Protein AF-A0A522DCA4-F1 (afdb_monomer_lite)

Sequence (215 aa):
MKRIFLLALLCLSICAAAQAAGVRYQEDPVYIKLNKDDEHPMSDLMTLAAGGDARAQFILGDLYSKGKGGLARNRVKARYWFEVSARHGYTASFIRLAALAKRSRDYIGAYQWYTLNADHGSRREAAWSKSELQRLGLSLSKGAVREAKDGAKKWLAGQTEAMRIILQSEKLARETLPPPDLGEKNKPEKKDEKTAVKDTPETPETPRKEHHYNE

Structure (mmCIF, N/CA/C/O backbone):
data_AF-A0A522DCA4-F1
#
_entry.id   AF-A0A522DCA4-F1
#
loop_
_atom_site.group_PDB
_atom_site.id
_atom_site.type_symbol
_atom_site.label_atom_id
_atom_site.label_alt_id
_atom_site.label_comp_id
_atom_site.label_asym_id
_atom_site.label_entity_id
_atom_site.label_seq_id
_atom_site.pdbx_PDB_ins_code
_atom_site.Cartn_x
_atom_site.Cartn_y
_atom_site.Cartn_z
_atom_site.occupancy
_atom_site.B_iso_or_equiv
_atom_site.auth_seq_id
_atom_site.auth_comp_id
_atom_site.auth_asym_id
_atom_site.auth_atom_id
_atom_site.pdbx_PDB_model_num
ATOM 1 N N . MET A 1 1 ? -35.881 43.636 27.960 1.00 57.44 1 MET A N 1
ATOM 2 C CA . MET A 1 1 ? -36.208 42.847 26.746 1.00 57.44 1 MET A CA 1
ATOM 3 C C . MET A 1 1 ? -35.570 43.361 25.436 1.00 57.44 1 MET A C 1
ATOM 5 O O . MET A 1 1 ? -36.086 43.059 24.375 1.00 57.44 1 MET A O 1
ATOM 9 N N . LYS A 1 2 ? -34.418 44.062 25.442 1.00 52.47 2 LYS A N 1
ATOM 10 C CA . LYS A 1 2 ? -33.726 44.472 24.188 1.00 52.47 2 LYS A CA 1
ATOM 11 C C . LYS A 1 2 ? -32.237 44.094 24.099 1.00 52.47 2 LYS A C 1
ATOM 13 O O . LYS A 1 2 ? -31.588 44.423 23.120 1.00 52.47 2 LYS A O 1
ATOM 18 N N . ARG A 1 3 ? -31.690 43.371 25.086 1.00 50.66 3 ARG A N 1
ATOM 19 C CA . ARG A 1 3 ? -30.283 42.906 25.073 1.00 50.66 3 ARG A CA 1
ATOM 20 C C . ARG A 1 3 ? -30.110 41.414 24.763 1.00 50.66 3 ARG A C 1
ATOM 22 O O . ARG A 1 3 ? -28.996 40.974 24.542 1.00 50.66 3 ARG A O 1
ATOM 29 N N . ILE A 1 4 ? -31.210 40.662 24.677 1.00 52.94 4 ILE A N 1
ATOM 30 C CA . ILE A 1 4 ? -31.210 39.234 24.305 1.00 52.94 4 ILE A CA 1
ATOM 31 C C . ILE A 1 4 ? -31.320 39.055 22.772 1.00 52.94 4 ILE A C 1
ATOM 33 O O . ILE A 1 4 ? -31.000 38.000 22.245 1.00 52.94 4 ILE A O 1
ATOM 37 N N . PHE A 1 5 ? -31.662 40.114 22.026 1.00 49.12 5 PHE A N 1
ATOM 38 C CA . PHE A 1 5 ? -31.796 40.083 20.561 1.00 49.12 5 PHE A CA 1
ATOM 39 C C . PHE A 1 5 ? -30.532 40.489 19.775 1.00 49.12 5 PHE A C 1
ATOM 41 O O . PHE A 1 5 ? -30.553 40.478 18.551 1.00 49.12 5 PHE A O 1
ATOM 48 N N . LEU A 1 6 ? -29.416 40.798 20.448 1.00 47.12 6 LEU A N 1
ATOM 49 C CA . LEU A 1 6 ? -28.131 41.137 19.804 1.00 47.12 6 LEU A CA 1
ATOM 50 C C . LEU A 1 6 ? -27.115 39.977 19.794 1.00 47.12 6 LEU A C 1
ATOM 52 O O . LEU A 1 6 ? -25.962 40.174 19.431 1.00 47.12 6 LEU A O 1
ATOM 56 N N . LEU A 1 7 ? -27.546 38.762 20.149 1.00 46.41 7 LEU A N 1
ATOM 57 C CA . LEU A 1 7 ? -26.735 37.533 20.112 1.00 46.41 7 LEU A CA 1
ATOM 58 C C . LEU A 1 7 ? -27.151 36.553 18.997 1.00 46.41 7 LEU A C 1
ATOM 60 O O . LEU A 1 7 ? -26.631 35.445 18.932 1.00 46.41 7 LEU A O 1
ATOM 64 N N . ALA A 1 8 ? -28.061 36.949 18.101 1.00 52.06 8 ALA A N 1
ATOM 65 C CA . ALA A 1 8 ? -28.672 36.037 17.126 1.00 52.06 8 ALA A CA 1
ATOM 66 C C . ALA A 1 8 ? -28.338 36.315 15.645 1.00 52.06 8 ALA A C 1
ATOM 68 O O . ALA A 1 8 ? -28.844 35.604 14.785 1.00 52.06 8 ALA A O 1
ATOM 69 N N . LEU A 1 9 ? -27.500 37.306 15.306 1.00 55.53 9 LEU A N 1
ATOM 70 C CA . LEU A 1 9 ? -27.304 37.711 13.899 1.00 55.53 9 LEU A CA 1
ATOM 71 C C . LEU A 1 9 ? -25.856 38.029 13.491 1.00 55.53 9 LEU A C 1
ATOM 73 O O . LEU A 1 9 ? -25.623 38.897 12.656 1.00 55.53 9 LEU A O 1
ATOM 77 N N . LEU A 1 10 ? -24.866 37.301 14.020 1.00 49.16 10 LEU A N 1
ATOM 78 C CA . LEU A 1 10 ? -23.509 37.342 13.443 1.00 49.16 10 LEU A CA 1
ATOM 79 C C . LEU A 1 10 ? -22.666 36.078 13.690 1.00 49.16 10 LEU A C 1
ATOM 81 O O . LEU A 1 10 ? -21.449 36.153 13.807 1.00 49.16 10 LEU A O 1
ATOM 85 N N . CYS A 1 11 ? -23.303 34.902 13.773 1.00 47.31 11 CYS A N 1
ATOM 86 C CA . CYS A 1 11 ? -22.601 33.633 14.034 1.00 47.31 11 CYS A CA 1
ATOM 87 C C . CYS A 1 11 ? -22.787 32.518 12.996 1.00 47.31 11 CYS A C 1
ATOM 89 O O . CYS A 1 11 ? -22.251 31.440 13.210 1.00 47.31 11 CYS A O 1
ATOM 91 N N . LEU A 1 12 ? -23.462 32.724 11.859 1.00 47.91 12 LEU A N 1
ATOM 92 C CA . LEU A 1 12 ? -23.668 31.629 10.889 1.00 47.91 12 LEU A CA 1
ATOM 93 C C . LEU A 1 12 ? -23.496 32.031 9.412 1.00 47.91 12 LEU A C 1
ATOM 95 O O . LEU A 1 12 ? -24.113 31.440 8.535 1.00 47.91 12 LEU A O 1
ATOM 99 N N . SER A 1 13 ? -22.613 32.991 9.107 1.00 48.25 13 SER A N 1
ATOM 100 C CA . SER A 1 13 ? -22.091 33.179 7.736 1.00 48.25 13 SER A CA 1
ATOM 101 C C . SER A 1 13 ? -20.723 32.523 7.508 1.00 48.25 13 SER A C 1
ATOM 103 O O . SER A 1 13 ? -20.141 32.653 6.431 1.00 48.25 13 SER A O 1
ATOM 105 N N . ILE A 1 14 ? -20.223 31.739 8.469 1.00 50.06 14 ILE A N 1
ATOM 106 C CA . ILE A 1 14 ? -19.069 30.863 8.244 1.00 50.06 14 ILE A CA 1
ATOM 107 C C . ILE A 1 14 ? -19.572 29.560 7.615 1.00 50.06 14 ILE A C 1
ATOM 109 O O . ILE A 1 14 ? -19.663 28.516 8.251 1.00 50.06 14 ILE A O 1
ATOM 113 N N . CYS A 1 15 ? -19.911 29.629 6.334 1.00 37.78 15 CYS A N 1
ATOM 114 C CA . CYS A 1 15 ? -19.798 28.473 5.451 1.00 37.78 15 CYS A CA 1
ATOM 115 C C . CYS A 1 15 ? -19.095 28.908 4.163 1.00 37.78 15 CYS A C 1
ATOM 117 O O . CYS A 1 15 ? -19.546 28.677 3.046 1.00 37.78 15 CYS A O 1
ATOM 119 N N . ALA A 1 16 ? -17.960 29.588 4.338 1.00 40.81 16 ALA A N 1
ATOM 120 C CA . ALA A 1 16 ? -16.907 29.514 3.347 1.00 40.81 16 ALA A CA 1
ATOM 121 C C . ALA A 1 16 ? -16.305 28.101 3.397 1.00 40.81 16 ALA A C 1
ATOM 123 O O . ALA A 1 16 ? -16.065 27.554 4.472 1.00 40.81 16 ALA A O 1
ATOM 124 N N . ALA A 1 17 ? -16.033 27.568 2.208 1.00 39.59 17 ALA A N 1
ATOM 125 C CA . ALA A 1 17 ? -15.310 26.331 1.929 1.00 39.59 17 ALA A CA 1
ATOM 126 C C . ALA A 1 17 ? -16.092 25.012 2.067 1.00 39.59 17 ALA A C 1
ATOM 128 O O . ALA A 1 17 ? -15.680 24.091 2.765 1.00 39.59 17 ALA A O 1
ATOM 129 N N . ALA A 1 18 ? -17.091 24.820 1.204 1.00 41.12 18 ALA A N 1
ATOM 130 C CA . ALA A 1 18 ? -17.264 23.513 0.566 1.00 41.12 18 ALA A CA 1
ATOM 131 C C . ALA A 1 18 ? -16.298 23.383 -0.631 1.00 41.12 18 ALA A C 1
ATOM 133 O O . ALA A 1 18 ? -16.703 23.166 -1.770 1.00 41.12 18 ALA A O 1
ATOM 134 N N . GLN A 1 19 ? -14.991 23.519 -0.383 1.00 40.75 19 GLN A N 1
ATOM 135 C CA . GLN A 1 19 ? -14.024 22.816 -1.217 1.00 40.75 19 GLN A CA 1
ATOM 136 C C . GLN A 1 19 ? -14.101 21.373 -0.756 1.00 40.75 19 GLN A C 1
ATOM 138 O O . GLN A 1 19 ? -13.661 21.038 0.342 1.00 40.75 19 GLN A O 1
ATOM 143 N N . ALA A 1 20 ? -14.722 20.528 -1.576 1.00 39.34 20 ALA A N 1
ATOM 144 C CA . ALA A 1 20 ? -14.576 19.095 -1.447 1.00 39.34 20 ALA A CA 1
ATOM 145 C C . ALA A 1 20 ? -13.073 18.807 -1.360 1.00 39.34 20 ALA A C 1
ATOM 147 O O . ALA A 1 20 ? -12.350 18.915 -2.351 1.00 39.34 20 ALA A O 1
ATOM 148 N N . ALA A 1 21 ? -12.604 18.506 -0.150 1.00 39.31 21 ALA A N 1
ATOM 149 C CA . ALA A 1 21 ? -11.242 18.108 0.136 1.00 39.31 21 ALA A CA 1
ATOM 150 C C . ALA A 1 21 ? -11.005 16.721 -0.476 1.00 39.31 21 ALA A C 1
ATOM 152 O O . ALA A 1 21 ? -10.916 15.702 0.207 1.00 39.31 21 ALA A O 1
ATOM 153 N N . GLY A 1 22 ? -10.924 16.666 -1.805 1.00 41.78 22 GLY A N 1
ATOM 154 C CA . GLY A 1 22 ? -10.202 15.622 -2.500 1.00 41.78 22 GLY A CA 1
ATOM 155 C C . GLY A 1 22 ? -8.741 15.823 -2.146 1.00 41.78 22 GLY A C 1
ATOM 156 O O . GLY A 1 22 ? -8.067 16.628 -2.780 1.00 41.78 22 GLY A O 1
ATOM 157 N N . VAL A 1 23 ? -8.277 15.163 -1.083 1.00 38.72 23 VAL A N 1
ATOM 158 C CA . VAL A 1 23 ? -6.894 15.277 -0.614 1.00 38.72 23 VAL A CA 1
ATOM 159 C C . VAL A 1 23 ? -5.955 14.983 -1.783 1.00 38.72 23 VAL A C 1
ATOM 161 O O . VAL A 1 23 ? -5.831 13.848 -2.253 1.00 38.72 23 VAL A O 1
ATOM 164 N N . ARG A 1 24 ? -5.322 16.045 -2.279 1.00 37.38 24 ARG A N 1
ATOM 165 C CA . ARG A 1 24 ? -4.336 16.025 -3.348 1.00 37.38 24 ARG A CA 1
ATOM 166 C C . ARG A 1 24 ? -2.995 15.676 -2.711 1.00 37.38 24 ARG A C 1
ATOM 168 O O . ARG A 1 24 ? -2.325 16.541 -2.167 1.00 37.38 24 ARG A O 1
ATOM 175 N N . TYR A 1 25 ? -2.618 14.401 -2.750 1.00 36.41 25 TYR A N 1
ATOM 176 C CA . TYR A 1 25 ? -1.248 13.991 -2.437 1.00 36.41 25 TYR A CA 1
ATOM 177 C C . TYR A 1 25 ? -0.378 14.132 -3.700 1.00 36.41 25 TYR A C 1
ATOM 179 O O . TYR A 1 25 ? -0.416 13.272 -4.584 1.00 36.41 25 TYR A O 1
ATOM 187 N N . GLN A 1 26 ? 0.376 15.227 -3.788 1.00 40.78 26 GLN A N 1
ATOM 188 C CA . GLN A 1 26 ? 1.594 15.405 -4.598 1.00 40.78 26 GLN A CA 1
ATOM 189 C C . GLN A 1 26 ? 2.633 15.960 -3.607 1.00 40.78 26 GLN A C 1
ATOM 191 O O . GLN A 1 26 ? 2.295 16.884 -2.880 1.00 40.78 26 GLN A O 1
ATOM 196 N N . GLU A 1 27 ? 3.838 15.430 -3.418 1.00 37.78 27 GLU A N 1
ATOM 197 C CA . GLU A 1 27 ? 4.734 14.615 -4.254 1.00 37.78 27 GLU A CA 1
ATOM 198 C C . GLU A 1 27 ? 5.149 13.345 -3.472 1.00 37.78 27 GLU A C 1
ATOM 200 O O . GLU A 1 27 ? 5.108 13.333 -2.243 1.00 37.78 27 GLU A O 1
ATOM 205 N N . ASP A 1 28 ? 5.396 12.180 -4.074 1.00 42.03 28 ASP A N 1
ATOM 206 C CA . ASP A 1 28 ? 6.320 11.910 -5.185 1.00 42.03 28 ASP A CA 1
ATOM 207 C C . ASP A 1 28 ? 5.803 10.761 -6.107 1.00 42.03 28 ASP A C 1
ATOM 209 O O . ASP A 1 28 ? 4.965 9.941 -5.703 1.00 42.03 28 ASP A O 1
ATOM 213 N N . PRO A 1 29 ? 6.218 10.714 -7.387 1.00 39.75 29 PRO A N 1
ATOM 214 C CA . PRO A 1 29 ? 7.423 9.974 -7.708 1.00 39.75 29 PRO A CA 1
ATO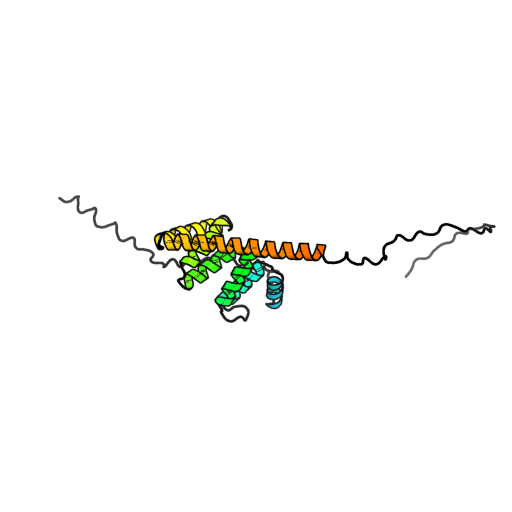M 215 C C . PRO A 1 29 ? 8.588 10.942 -7.702 1.00 39.75 29 PRO A C 1
ATOM 217 O O . PRO A 1 29 ? 8.648 11.835 -8.544 1.00 39.75 29 PRO A O 1
ATOM 220 N N . VAL A 1 30 ? 9.568 10.659 -6.845 1.00 43.75 30 VAL A N 1
ATOM 221 C CA . VAL A 1 30 ? 10.942 10.944 -7.183 1.00 43.75 30 VAL A CA 1
ATOM 222 C C . VAL A 1 30 ? 11.150 9.992 -8.356 1.00 43.75 30 VAL A C 1
ATOM 224 O O . VAL A 1 30 ? 11.580 8.852 -8.199 1.00 43.75 30 VAL A O 1
ATOM 227 N N . TYR A 1 31 ? 10.787 10.450 -9.558 1.00 47.28 31 TYR A N 1
ATOM 228 C CA . TYR A 1 31 ? 11.741 10.351 -10.636 1.00 47.28 31 TYR A CA 1
ATOM 229 C C . TYR A 1 31 ? 12.986 10.951 -10.003 1.00 47.28 31 TYR A C 1
ATOM 231 O O . TYR A 1 31 ? 13.163 12.169 -9.988 1.00 47.28 31 TYR A O 1
ATOM 239 N N . ILE A 1 32 ? 13.830 10.104 -9.401 1.00 45.19 32 ILE A N 1
ATOM 240 C CA . ILE A 1 32 ? 15.238 10.416 -9.492 1.00 45.19 32 ILE A CA 1
ATOM 241 C C . ILE A 1 32 ? 15.367 10.401 -10.994 1.00 45.19 32 ILE A C 1
ATOM 243 O O . ILE A 1 32 ? 15.302 9.345 -11.612 1.00 45.19 32 ILE A O 1
ATOM 247 N N . LYS A 1 33 ? 15.337 11.598 -11.569 1.00 44.28 33 LYS A N 1
ATOM 248 C CA . LYS A 1 33 ? 15.937 11.854 -12.844 1.00 44.28 33 LYS A CA 1
ATOM 249 C C . LYS A 1 33 ? 17.300 11.183 -12.707 1.00 44.28 33 LYS A C 1
ATOM 251 O O . LYS A 1 33 ? 18.180 11.733 -12.046 1.00 44.28 33 LYS A O 1
ATOM 256 N N . LEU A 1 34 ? 17.450 9.963 -13.237 1.00 48.56 34 LEU A N 1
ATOM 257 C CA . LEU A 1 34 ? 18.677 9.671 -13.962 1.00 48.56 34 LEU A CA 1
ATOM 258 C C . LEU A 1 34 ? 18.715 10.855 -14.935 1.00 48.56 34 LEU A C 1
ATOM 260 O O . LEU A 1 34 ? 17.812 11.014 -15.728 1.00 48.56 34 LEU A O 1
ATOM 264 N N . ASN A 1 35 ? 19.484 11.878 -14.592 1.00 42.12 35 ASN A N 1
ATOM 265 C CA . ASN A 1 35 ? 19.600 13.161 -15.276 1.00 42.12 35 ASN A CA 1
ATOM 266 C C . ASN A 1 35 ? 18.356 14.010 -15.670 1.00 42.12 35 ASN A C 1
ATOM 268 O O . ASN A 1 35 ? 17.234 13.565 -15.901 1.00 42.12 35 ASN A 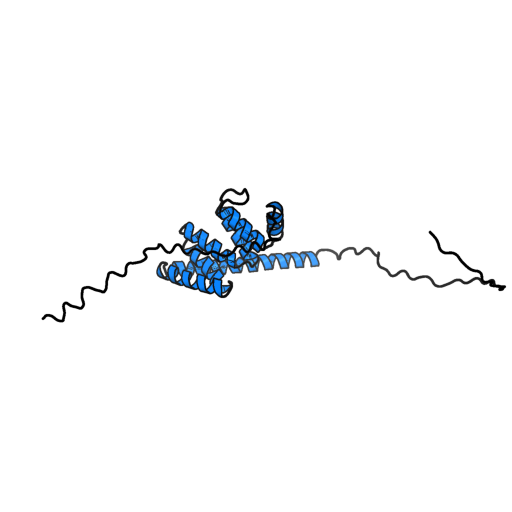O 1
ATOM 272 N N . LYS A 1 36 ? 18.548 15.333 -15.782 1.00 39.78 36 LYS A N 1
ATOM 273 C CA . LYS A 1 36 ? 17.474 16.258 -16.204 1.00 39.78 36 LYS A CA 1
ATOM 274 C C . LYS A 1 36 ? 16.958 16.017 -17.624 1.00 39.78 36 LYS A C 1
ATOM 276 O O . LYS A 1 36 ? 15.864 16.514 -17.912 1.00 39.78 36 LYS A O 1
ATOM 281 N N . ASP A 1 37 ? 17.670 15.204 -18.388 1.00 50.25 37 ASP A N 1
ATOM 282 C CA . ASP A 1 37 ? 17.468 14.969 -19.808 1.00 50.25 37 ASP A CA 1
ATOM 283 C C . ASP A 1 37 ? 17.046 13.524 -20.124 1.00 50.25 37 ASP A C 1
ATOM 285 O O . ASP A 1 37 ? 16.689 13.250 -21.268 1.00 50.25 37 ASP A O 1
ATOM 289 N N . ASP A 1 38 ? 17.011 12.606 -19.143 1.00 47.91 38 ASP A N 1
ATOM 290 C CA . ASP A 1 38 ? 16.651 11.219 -19.443 1.00 47.91 38 ASP A CA 1
ATOM 291 C C . ASP A 1 38 ? 15.126 11.059 -19.417 1.00 47.91 38 ASP A C 1
ATOM 293 O O . ASP A 1 38 ? 14.482 10.882 -18.375 1.00 47.91 38 ASP A O 1
ATOM 297 N N . GLU A 1 39 ? 14.530 11.042 -20.604 1.00 49.75 39 GLU A N 1
ATOM 298 C CA . GLU A 1 39 ? 13.377 10.184 -20.830 1.00 49.75 39 GLU A CA 1
ATOM 299 C C . GLU A 1 39 ? 13.831 8.746 -20.550 1.00 49.75 39 GLU A C 1
ATOM 301 O O . GLU A 1 39 ? 14.524 8.146 -21.365 1.00 49.75 39 GLU A O 1
ATOM 306 N N . HIS A 1 40 ? 13.519 8.186 -19.376 1.00 58.12 40 HIS A N 1
ATOM 307 C CA . HIS A 1 40 ? 13.865 6.786 -19.117 1.00 58.12 40 HIS A CA 1
ATOM 308 C C . HIS A 1 40 ? 13.081 5.936 -20.114 1.00 58.12 40 HIS A C 1
ATOM 310 O O . HIS A 1 40 ? 11.841 5.953 -20.067 1.00 58.12 40 HIS A O 1
ATOM 316 N N . PRO A 1 41 ? 13.748 5.201 -21.018 1.00 68.25 41 PRO A N 1
ATOM 317 C CA . PRO A 1 41 ? 13.029 4.343 -21.931 1.00 68.25 41 PRO A CA 1
ATOM 318 C C . PRO A 1 41 ? 12.254 3.342 -21.076 1.00 68.25 41 PRO A C 1
ATOM 320 O O . PRO A 1 41 ? 12.783 2.769 -20.123 1.00 68.25 41 PRO A O 1
ATOM 323 N N . MET A 1 42 ? 10.978 3.124 -21.397 1.00 78.12 42 MET A N 1
ATOM 324 C CA . MET A 1 42 ? 10.125 2.160 -20.685 1.00 78.12 42 MET A CA 1
ATOM 325 C C . MET A 1 42 ? 10.804 0.788 -20.503 1.00 78.12 42 MET A C 1
ATOM 327 O O . MET A 1 42 ? 10.514 0.094 -19.532 1.00 78.12 42 MET A O 1
ATOM 331 N N . SER A 1 43 ? 11.732 0.436 -21.400 1.00 76.38 43 SER A N 1
ATOM 332 C CA . SER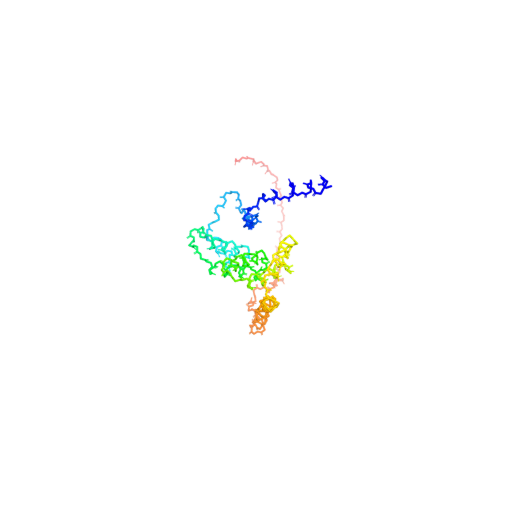 A 1 43 ? 12.626 -0.723 -21.315 1.00 76.38 43 SER A CA 1
ATOM 333 C C . SER A 1 43 ? 13.454 -0.783 -20.021 1.00 76.38 43 SER A C 1
ATOM 335 O O . SER A 1 43 ? 13.441 -1.807 -19.337 1.00 76.38 43 SER A O 1
ATOM 337 N N . ASP A 1 44 ? 14.131 0.299 -19.634 1.00 79.19 44 ASP A N 1
ATOM 338 C CA . ASP A 1 44 ? 14.993 0.314 -18.441 1.00 79.19 44 ASP A CA 1
ATOM 339 C C . ASP A 1 44 ? 14.159 0.215 -17.167 1.00 79.19 44 ASP A C 1
ATOM 341 O O . ASP A 1 44 ? 14.480 -0.545 -16.252 1.00 79.19 44 ASP A O 1
ATOM 345 N N . LEU A 1 45 ? 13.017 0.912 -17.138 1.00 81.12 45 LEU A N 1
ATOM 346 C CA . LEU A 1 45 ? 12.062 0.813 -16.040 1.00 81.12 45 LEU A CA 1
ATOM 347 C C . LEU A 1 45 ? 11.535 -0.621 -15.879 1.00 81.12 45 LEU A C 1
ATOM 349 O O . LEU A 1 45 ? 11.426 -1.112 -14.755 1.00 81.12 45 LEU A O 1
ATOM 353 N N . MET A 1 46 ? 11.199 -1.294 -16.985 1.00 83.69 46 MET A N 1
ATOM 354 C CA . MET A 1 46 ? 10.755 -2.690 -16.959 1.00 83.69 46 MET A CA 1
ATOM 355 C C . MET A 1 46 ? 11.866 -3.623 -16.473 1.00 83.69 46 MET A C 1
ATOM 357 O O . MET A 1 46 ? 11.591 -4.489 -15.645 1.00 83.69 46 MET A O 1
ATOM 361 N N . THR A 1 47 ? 13.104 -3.413 -16.924 1.00 83.19 47 THR A N 1
ATOM 362 C CA . THR A 1 47 ? 14.277 -4.184 -16.487 1.00 83.19 47 THR A CA 1
ATOM 363 C C . THR A 1 47 ? 14.513 -4.035 -14.984 1.00 83.19 47 THR A C 1
ATOM 365 O O . THR A 1 47 ? 14.615 -5.036 -14.278 1.00 83.19 47 THR A O 1
ATOM 368 N N . LEU A 1 48 ? 14.508 -2.806 -14.459 1.00 83.56 48 LEU A N 1
ATOM 369 C CA . LEU A 1 48 ? 14.661 -2.542 -13.025 1.00 83.56 48 LEU A CA 1
ATOM 370 C C . LEU A 1 48 ? 13.511 -3.137 -12.203 1.00 83.56 48 LEU A C 1
ATOM 372 O O . LEU A 1 48 ? 13.741 -3.761 -11.167 1.00 83.56 48 LEU A O 1
ATOM 376 N N . ALA A 1 49 ? 12.268 -2.988 -12.672 1.00 86.06 49 ALA A N 1
ATOM 377 C CA . ALA A 1 49 ? 11.104 -3.542 -11.986 1.00 86.06 49 ALA A CA 1
ATOM 378 C C . ALA A 1 49 ? 11.134 -5.080 -11.947 1.00 86.06 49 ALA A C 1
ATOM 380 O O . ALA A 1 49 ? 10.776 -5.672 -10.923 1.00 86.06 49 ALA A O 1
ATOM 381 N N . ALA A 1 50 ? 11.583 -5.715 -13.036 1.00 86.12 50 ALA A N 1
ATOM 382 C CA . ALA A 1 50 ? 11.804 -7.158 -13.122 1.00 86.12 50 ALA A CA 1
ATOM 383 C C . ALA A 1 50 ? 12.965 -7.618 -12.227 1.00 86.12 50 ALA A C 1
ATOM 385 O O . ALA A 1 50 ? 12.854 -8.653 -11.578 1.00 86.12 50 ALA A O 1
ATOM 386 N N . GLY A 1 51 ? 14.026 -6.813 -12.122 1.00 80.44 51 GLY A N 1
ATOM 387 C CA . GLY A 1 51 ? 15.159 -7.027 -11.217 1.00 80.44 51 GLY A CA 1
ATOM 388 C C . GLY A 1 51 ? 14.850 -6.793 -9.735 1.00 80.44 51 GLY A C 1
ATOM 389 O O . GLY A 1 51 ? 15.728 -6.947 -8.894 1.00 80.44 51 GLY A O 1
ATOM 390 N N . GLY A 1 52 ? 13.611 -6.431 -9.394 1.00 83.56 52 GLY A N 1
ATOM 391 C CA . GLY A 1 52 ? 13.179 -6.291 -8.009 1.00 83.56 52 GLY A CA 1
ATOM 392 C C . GLY A 1 52 ? 13.316 -4.887 -7.423 1.00 83.56 52 GLY A C 1
ATOM 393 O O . GLY A 1 52 ? 13.018 -4.725 -6.241 1.00 83.56 52 GLY A O 1
ATOM 394 N N . ASP A 1 53 ? 13.695 -3.867 -8.201 1.00 85.88 53 ASP A N 1
ATOM 395 C CA . ASP A 1 53 ? 13.761 -2.499 -7.682 1.00 85.88 53 ASP A CA 1
ATOM 396 C C . ASP A 1 53 ? 12.358 -2.025 -7.265 1.00 85.88 53 ASP A C 1
ATOM 398 O O . ASP A 1 53 ? 11.448 -1.829 -8.079 1.00 85.88 53 ASP A O 1
ATOM 402 N N . ALA A 1 54 ? 12.184 -1.839 -5.957 1.00 87.12 54 ALA A N 1
ATOM 403 C CA . ALA A 1 54 ? 10.896 -1.524 -5.360 1.00 87.12 54 ALA A CA 1
ATOM 404 C C . ALA A 1 54 ? 10.338 -0.173 -5.841 1.00 87.12 54 ALA A C 1
ATOM 406 O O . ALA A 1 54 ? 9.119 -0.008 -5.950 1.00 87.12 54 ALA A O 1
ATOM 407 N N . ARG A 1 55 ? 11.204 0.795 -6.171 1.00 87.75 55 ARG A N 1
ATOM 408 C CA . ARG A 1 55 ? 10.798 2.104 -6.707 1.00 87.75 55 ARG A CA 1
ATOM 409 C C . ARG A 1 55 ? 10.370 1.986 -8.164 1.00 87.75 55 ARG A C 1
ATOM 411 O O . ARG A 1 55 ? 9.336 2.541 -8.524 1.00 87.75 55 ARG A O 1
ATOM 418 N N . ALA A 1 56 ? 11.094 1.230 -8.986 1.00 85.62 56 ALA A N 1
ATOM 419 C CA . ALA A 1 56 ? 10.714 0.965 -10.373 1.00 85.62 56 ALA A CA 1
ATOM 420 C C . ALA A 1 56 ? 9.351 0.260 -10.452 1.00 85.62 56 ALA A C 1
ATOM 422 O O . ALA A 1 56 ? 8.480 0.659 -11.227 1.00 85.62 56 ALA A O 1
ATOM 423 N N . GLN A 1 57 ? 9.110 -0.718 -9.577 1.00 92.50 57 GLN A N 1
ATOM 424 C CA . GLN A 1 57 ? 7.808 -1.378 -9.445 1.00 92.50 57 GLN A CA 1
ATOM 425 C C . GLN A 1 57 ? 6.701 -0.392 -9.049 1.00 92.50 57 GLN A C 1
ATOM 427 O O . GLN A 1 57 ? 5.617 -0.408 -9.633 1.00 92.50 57 GLN A O 1
ATOM 432 N N . PHE A 1 58 ? 6.966 0.519 -8.107 1.00 92.75 58 PHE A N 1
ATOM 433 C CA . PHE A 1 58 ? 6.019 1.580 -7.752 1.00 92.75 58 PHE A CA 1
ATOM 434 C C . PHE A 1 58 ? 5.698 2.485 -8.946 1.00 92.75 58 PHE A C 1
ATOM 436 O O . PHE A 1 58 ? 4.526 2.746 -9.225 1.00 92.75 58 PHE A O 1
ATOM 443 N N . ILE A 1 59 ? 6.724 2.949 -9.665 1.00 90.12 59 ILE A N 1
ATOM 444 C CA . ILE A 1 59 ? 6.566 3.821 -10.834 1.00 90.12 59 ILE A CA 1
ATOM 445 C C . ILE A 1 59 ? 5.731 3.109 -11.900 1.00 90.12 59 ILE A C 1
ATOM 447 O O . ILE A 1 59 ? 4.774 3.688 -12.413 1.00 90.12 59 ILE A O 1
ATOM 451 N N . LEU A 1 60 ? 6.008 1.833 -12.177 1.00 89.88 60 LEU A N 1
ATOM 452 C CA . LEU A 1 60 ? 5.235 1.043 -13.131 1.00 89.88 60 LEU A CA 1
ATOM 453 C C . LEU A 1 60 ? 3.759 0.923 -12.710 1.00 89.88 60 LEU A C 1
ATOM 455 O O . LEU A 1 60 ? 2.857 1.087 -13.538 1.00 89.88 60 LEU A O 1
ATOM 459 N N . GLY A 1 61 ? 3.489 0.731 -11.416 1.00 93.88 61 GLY A N 1
ATOM 460 C CA . GLY A 1 61 ? 2.133 0.771 -10.867 1.00 93.88 61 GLY A CA 1
ATOM 461 C C . GLY A 1 61 ? 1.432 2.118 -11.084 1.00 93.88 61 GLY A C 1
ATOM 462 O O . GLY A 1 61 ? 0.254 2.163 -11.456 1.00 93.88 61 GLY A O 1
ATOM 463 N N . ASP A 1 62 ? 2.150 3.229 -10.918 1.00 91.06 62 ASP A N 1
ATOM 464 C CA . ASP A 1 62 ? 1.631 4.579 -11.150 1.00 91.06 62 ASP A CA 1
ATOM 465 C C . ASP A 1 62 ? 1.328 4.843 -12.633 1.00 91.06 62 ASP A C 1
ATOM 467 O O . ASP A 1 62 ? 0.250 5.359 -12.958 1.00 91.06 62 ASP A O 1
ATOM 471 N N . LEU A 1 63 ? 2.211 4.403 -13.536 1.00 86.50 63 LEU A N 1
ATOM 472 C CA . LEU A 1 63 ? 2.003 4.487 -14.982 1.00 86.50 63 LEU A CA 1
ATOM 473 C C . LEU A 1 63 ? 0.755 3.711 -15.413 1.00 86.50 63 LEU A C 1
ATOM 475 O O . LEU A 1 63 ? -0.097 4.276 -16.102 1.00 86.50 63 LEU A O 1
ATOM 479 N N . TYR A 1 64 ? 0.563 2.478 -14.933 1.00 91.44 64 TYR A N 1
ATOM 480 C CA . TYR A 1 64 ? -0.671 1.723 -15.177 1.00 91.44 64 TYR A CA 1
ATOM 481 C C . TYR A 1 64 ? -1.907 2.401 -14.565 1.00 91.44 64 TYR A C 1
ATOM 483 O O . TYR A 1 64 ? -2.970 2.435 -15.184 1.00 91.44 64 TYR A O 1
ATOM 491 N N . SER A 1 65 ? -1.805 2.990 -13.370 1.00 90.19 65 SER A N 1
ATOM 492 C CA . SER A 1 65 ? -2.933 3.672 -12.708 1.00 90.19 65 SER A CA 1
ATOM 493 C C . SER A 1 65 ? -3.432 4.894 -13.491 1.00 90.19 65 SER A C 1
ATOM 495 O O . SER A 1 65 ? -4.637 5.205 -13.475 1.00 90.19 65 SER A O 1
ATOM 497 N N . LYS A 1 66 ? -2.503 5.579 -14.171 1.00 85.44 66 LYS A N 1
ATOM 498 C CA . LYS A 1 66 ? -2.729 6.819 -14.925 1.00 85.44 66 LYS A CA 1
ATOM 499 C C . LYS A 1 66 ? -2.906 6.603 -16.431 1.00 85.44 66 LYS A C 1
ATOM 501 O O . LYS A 1 66 ? -3.514 7.458 -17.059 1.00 85.44 66 LYS A O 1
ATOM 506 N N . GLY A 1 67 ? -2.438 5.484 -16.980 1.00 83.12 67 GLY A N 1
ATOM 507 C CA . GLY A 1 67 ? -2.374 5.255 -18.424 1.00 83.12 67 GLY A CA 1
ATOM 508 C C . GLY A 1 67 ? -1.322 6.140 -19.100 1.00 83.12 67 GLY A C 1
ATOM 509 O O . GLY A 1 67 ? -1.656 6.926 -19.980 1.00 83.12 67 GLY A O 1
ATOM 510 N N . LYS A 1 68 ? -0.077 6.098 -18.610 1.00 81.94 68 LYS A N 1
ATOM 511 C CA . LYS A 1 68 ? 1.056 6.904 -19.103 1.00 81.94 68 LYS A CA 1
ATOM 512 C C . LYS A 1 68 ? 2.200 6.013 -19.596 1.00 81.94 68 LYS A C 1
ATOM 514 O O . LYS A 1 68 ? 2.208 4.820 -19.311 1.00 81.94 68 LYS A O 1
ATOM 519 N N . GLY A 1 69 ? 3.165 6.597 -20.315 1.00 76.44 69 GLY A N 1
ATOM 520 C CA . GLY A 1 69 ? 4.337 5.869 -20.822 1.00 76.44 69 GLY A CA 1
ATOM 521 C C . GLY A 1 69 ? 3.976 4.822 -21.881 1.00 76.44 69 GLY A C 1
ATOM 522 O O . GLY A 1 69 ? 4.514 3.723 -21.869 1.00 76.44 69 GLY A O 1
ATOM 523 N N . GLY A 1 70 ? 2.979 5.112 -22.726 1.00 78.62 70 GLY A N 1
ATOM 524 C CA . GLY A 1 70 ? 2.459 4.166 -23.724 1.00 78.62 70 GLY A CA 1
ATOM 525 C C . GLY A 1 70 ? 1.567 3.051 -23.160 1.00 78.62 70 GLY A C 1
ATOM 526 O O . GLY A 1 70 ? 1.073 2.220 -23.916 1.00 78.62 70 GLY A O 1
ATOM 527 N N . LEU A 1 71 ? 1.317 3.020 -21.846 1.00 83.56 71 LEU A N 1
ATOM 528 C CA . LEU A 1 71 ? 0.466 2.012 -21.217 1.00 83.56 71 LEU A CA 1
ATOM 529 C C . LEU A 1 71 ? -0.994 2.462 -21.165 1.00 83.56 71 LEU A C 1
ATOM 531 O O . LEU A 1 71 ? -1.305 3.582 -20.761 1.00 83.56 71 LEU A O 1
ATOM 535 N N . ALA A 1 72 ? -1.913 1.547 -21.468 1.00 87.31 72 ALA A N 1
ATOM 536 C CA . ALA A 1 72 ? -3.327 1.758 -21.195 1.00 87.31 72 ALA A CA 1
ATOM 537 C C . ALA A 1 72 ? -3.588 1.790 -19.682 1.00 87.31 72 ALA A C 1
ATOM 539 O O . ALA A 1 72 ? -2.995 1.036 -18.900 1.00 87.31 72 ALA A O 1
ATOM 540 N N . ARG A 1 73 ? -4.530 2.638 -19.263 1.00 90.75 73 ARG A N 1
ATOM 541 C CA . ARG A 1 73 ? -4.937 2.724 -17.861 1.00 90.75 73 ARG A CA 1
ATOM 542 C C . ARG A 1 73 ? -5.488 1.377 -17.383 1.00 90.75 73 ARG A C 1
ATOM 544 O O . ARG A 1 73 ? -6.520 0.921 -17.861 1.00 90.75 73 ARG A O 1
ATOM 551 N N . ASN A 1 74 ? -4.850 0.776 -16.383 1.00 94.25 74 ASN A N 1
ATOM 552 C CA . ASN A 1 74 ? -5.232 -0.517 -15.829 1.00 94.25 74 ASN A CA 1
ATOM 553 C C . ASN A 1 74 ? -5.006 -0.557 -14.309 1.00 94.25 74 ASN A C 1
ATOM 555 O O . ASN A 1 74 ? -3.883 -0.647 -13.819 1.00 94.25 74 ASN A O 1
ATOM 559 N N . ARG A 1 75 ? -6.099 -0.514 -13.540 1.00 92.25 75 ARG A N 1
ATOM 560 C CA . ARG A 1 75 ? -6.039 -0.486 -12.067 1.00 92.25 75 ARG A CA 1
ATOM 561 C C . ARG A 1 75 ? -5.661 -1.830 -11.446 1.00 92.25 75 ARG A C 1
ATOM 563 O O . ARG A 1 75 ? -5.102 -1.833 -10.355 1.00 92.25 75 ARG A O 1
ATOM 570 N N . VAL A 1 76 ? -5.951 -2.940 -12.125 1.00 96.06 76 VAL A N 1
ATOM 571 C CA . VAL A 1 76 ? -5.581 -4.285 -11.663 1.00 96.06 76 VAL A CA 1
ATOM 572 C C . VAL A 1 76 ? -4.065 -4.447 -11.744 1.00 96.06 76 VAL A C 1
ATOM 574 O O . VAL A 1 76 ? -3.431 -4.775 -10.746 1.00 96.06 76 VAL A O 1
ATOM 577 N N . LYS A 1 77 ? -3.468 -4.088 -12.888 1.00 94.50 77 LYS A N 1
ATOM 578 C CA . LYS A 1 77 ? -2.007 -4.058 -13.046 1.00 94.50 77 LYS A CA 1
ATOM 579 C C . LYS A 1 77 ? -1.350 -3.056 -12.095 1.00 94.50 77 LYS A C 1
ATOM 581 O O . LYS A 1 77 ? -0.322 -3.371 -11.509 1.00 94.50 77 LYS A O 1
ATOM 586 N N . ALA A 1 78 ? -1.956 -1.886 -11.885 1.00 96.25 78 ALA A N 1
ATOM 587 C CA . ALA A 1 78 ? -1.452 -0.918 -10.911 1.00 96.25 78 ALA A CA 1
ATOM 588 C C . ALA A 1 78 ? -1.382 -1.503 -9.492 1.00 96.25 78 ALA A C 1
ATOM 590 O O . ALA A 1 78 ? -0.341 -1.420 -8.848 1.00 96.25 78 ALA A O 1
ATOM 591 N N . ARG A 1 79 ? -2.474 -2.128 -9.026 1.00 97.62 79 ARG A N 1
ATOM 592 C CA . ARG A 1 79 ? -2.525 -2.805 -7.723 1.00 97.62 79 ARG A CA 1
ATOM 593 C C . ARG A 1 79 ? -1.430 -3.862 -7.609 1.00 97.62 79 ARG A C 1
ATOM 595 O O . ARG A 1 79 ? -0.695 -3.831 -6.632 1.00 97.62 79 ARG A O 1
ATOM 602 N N . TYR A 1 80 ? -1.302 -4.733 -8.611 1.00 96.25 80 TYR A N 1
ATOM 603 C CA . TYR A 1 80 ? -0.265 -5.764 -8.641 1.00 96.25 80 TYR A CA 1
ATOM 604 C C . TYR A 1 80 ? 1.126 -5.165 -8.404 1.00 96.25 80 TYR A C 1
ATOM 606 O O . TYR A 1 80 ? 1.818 -5.556 -7.469 1.00 96.25 80 TYR A O 1
ATOM 614 N N . TRP A 1 81 ? 1.511 -4.162 -9.193 1.00 96.00 81 TRP A N 1
ATOM 615 C CA . TRP A 1 81 ? 2.842 -3.565 -9.092 1.00 96.00 81 TRP A CA 1
ATOM 616 C C . TRP A 1 81 ? 3.079 -2.826 -7.775 1.00 96.00 81 TRP A C 1
ATOM 618 O O . TRP A 1 81 ? 4.169 -2.922 -7.216 1.00 96.00 81 TRP A O 1
ATOM 628 N N . PHE A 1 82 ? 2.063 -2.157 -7.224 1.00 96.69 82 PHE A N 1
ATOM 629 C CA . PHE A 1 82 ? 2.172 -1.574 -5.887 1.00 96.69 82 PHE A CA 1
ATOM 630 C C . PHE A 1 82 ? 2.312 -2.643 -4.795 1.00 96.69 82 PHE A C 1
ATOM 632 O O . PHE A 1 82 ? 3.081 -2.449 -3.860 1.00 96.69 82 PHE A O 1
ATOM 639 N N . GLU A 1 83 ? 1.623 -3.782 -4.897 1.00 96.44 83 GLU A N 1
ATOM 640 C CA . GLU A 1 83 ? 1.781 -4.888 -3.944 1.00 96.44 83 GLU A CA 1
ATOM 641 C C . GLU A 1 83 ? 3.166 -5.536 -4.040 1.00 96.44 83 GLU A C 1
ATOM 643 O O . GLU A 1 83 ? 3.733 -5.886 -3.008 1.00 96.44 83 GLU A O 1
ATOM 648 N N . VAL A 1 84 ? 3.734 -5.695 -5.242 1.00 92.81 84 VAL A N 1
ATOM 649 C CA . VAL A 1 84 ? 5.124 -6.170 -5.410 1.00 92.81 84 VAL A CA 1
ATOM 650 C C . VAL A 1 84 ? 6.102 -5.161 -4.796 1.00 92.81 84 VAL A C 1
ATOM 652 O O . VAL A 1 84 ? 6.918 -5.523 -3.956 1.00 92.81 84 VAL A O 1
ATOM 655 N N . SER A 1 85 ? 5.942 -3.881 -5.126 1.00 93.06 85 SER A N 1
ATOM 656 C CA . SER A 1 85 ? 6.765 -2.792 -4.599 1.00 93.06 85 SER A CA 1
ATOM 657 C C . SER A 1 85 ? 6.735 -2.702 -3.067 1.00 93.06 85 SER A C 1
ATOM 659 O O . SER A 1 85 ? 7.774 -2.551 -2.424 1.00 93.06 85 SER A O 1
ATOM 661 N N . ALA A 1 86 ? 5.552 -2.849 -2.462 1.00 93.75 86 ALA A N 1
ATOM 662 C CA . ALA A 1 86 ? 5.397 -2.883 -1.012 1.00 93.75 86 ALA A CA 1
ATOM 663 C C . ALA A 1 86 ? 6.128 -4.080 -0.384 1.00 93.75 86 ALA A C 1
ATOM 665 O O . ALA A 1 86 ? 6.772 -3.922 0.651 1.00 93.75 86 ALA A O 1
ATOM 666 N N . ARG A 1 87 ? 6.071 -5.258 -1.025 1.00 92.38 87 ARG A N 1
ATOM 667 C CA . ARG A 1 87 ? 6.804 -6.457 -0.583 1.00 92.38 87 ARG A CA 1
ATOM 668 C C . ARG A 1 87 ? 8.317 -6.278 -0.651 1.00 92.38 87 ARG A C 1
ATOM 670 O O . ARG A 1 87 ? 9.025 -6.834 0.177 1.00 92.38 87 ARG A O 1
ATOM 677 N N . HIS A 1 88 ? 8.808 -5.485 -1.598 1.00 86.38 88 HIS A N 1
ATOM 678 C CA . HIS A 1 88 ? 10.224 -5.124 -1.698 1.00 86.38 88 HIS A CA 1
ATOM 679 C C . HIS A 1 88 ? 10.592 -3.885 -0.857 1.00 86.38 88 HIS A C 1
ATOM 681 O O . HIS A 1 88 ? 11.647 -3.285 -1.047 1.00 86.38 88 HIS A O 1
ATOM 687 N N . GLY A 1 89 ? 9.739 -3.496 0.097 1.00 87.12 89 GLY A N 1
ATOM 688 C CA . GLY A 1 89 ? 10.071 -2.513 1.128 1.00 87.12 89 GLY A CA 1
ATOM 689 C C . GLY A 1 89 ? 9.759 -1.058 0.777 1.00 87.12 89 GLY A C 1
ATOM 690 O O . GLY A 1 89 ? 10.063 -0.170 1.573 1.00 87.12 89 GLY A O 1
ATOM 691 N N . TYR A 1 90 ? 9.122 -0.771 -0.363 1.00 89.56 90 TYR A N 1
ATOM 692 C CA . TYR A 1 90 ? 8.730 0.601 -0.694 1.00 89.56 90 TYR A CA 1
ATOM 693 C C . TYR A 1 90 ? 7.367 0.953 -0.089 1.00 89.56 90 TYR A C 1
ATOM 695 O O . TYR A 1 90 ? 6.303 0.766 -0.681 1.00 89.56 90 TYR A O 1
ATOM 703 N N . THR A 1 91 ? 7.395 1.475 1.133 1.00 90.56 91 THR A N 1
ATOM 704 C CA . THR A 1 91 ? 6.214 1.661 1.995 1.00 90.56 91 THR A CA 1
ATOM 705 C C . THR A 1 91 ? 5.219 2.714 1.494 1.00 90.56 91 THR A C 1
ATOM 707 O O . THR A 1 91 ? 4.029 2.632 1.819 1.00 90.56 91 THR A O 1
ATOM 710 N N . ALA A 1 92 ? 5.642 3.633 0.619 1.00 89.50 92 ALA A N 1
ATOM 711 C CA . ALA A 1 92 ? 4.749 4.566 -0.076 1.00 89.50 92 ALA A CA 1
ATOM 712 C C . ALA A 1 92 ? 3.715 3.846 -0.972 1.00 89.50 92 ALA A C 1
ATOM 714 O O . ALA A 1 92 ? 2.636 4.384 -1.252 1.00 89.50 92 ALA A O 1
ATOM 715 N N . SER A 1 93 ? 3.984 2.600 -1.376 1.00 94.50 93 SER A N 1
ATOM 716 C CA . SER A 1 93 ? 3.038 1.760 -2.120 1.00 94.50 93 SER A CA 1
ATOM 717 C C . SER A 1 93 ? 1.746 1.493 -1.355 1.00 94.50 93 SER A C 1
ATOM 719 O O . SER A 1 93 ? 0.673 1.472 -1.960 1.00 94.50 93 SER A O 1
ATOM 721 N N . PHE A 1 94 ? 1.801 1.391 -0.024 1.00 96.62 94 PHE A N 1
ATOM 722 C CA . PHE A 1 94 ? 0.605 1.227 0.802 1.00 96.62 94 PHE A CA 1
ATOM 723 C C . PHE A 1 94 ? -0.378 2.392 0.644 1.00 96.62 94 PHE A C 1
ATOM 725 O O . PHE A 1 94 ? -1.584 2.176 0.543 1.00 96.62 94 PHE A O 1
ATOM 732 N N . ILE A 1 95 ? 0.113 3.628 0.514 1.00 95.19 95 ILE A N 1
ATOM 733 C CA . ILE A 1 95 ? -0.742 4.800 0.275 1.00 95.19 95 ILE A CA 1
ATOM 734 C C . ILE A 1 95 ? -1.446 4.693 -1.084 1.00 95.19 95 ILE A C 1
ATOM 736 O O . ILE A 1 95 ? -2.634 5.011 -1.204 1.00 95.19 95 ILE A O 1
ATOM 740 N N . ARG A 1 96 ? -0.742 4.231 -2.126 1.00 95.44 96 ARG A N 1
ATOM 741 C CA . ARG A 1 96 ? -1.333 4.043 -3.462 1.00 95.44 96 ARG A CA 1
ATOM 742 C C . ARG A 1 96 ? -2.356 2.910 -3.475 1.00 95.44 96 ARG A C 1
ATOM 744 O O . ARG A 1 96 ? -3.413 3.070 -4.088 1.00 95.44 96 ARG A O 1
ATOM 751 N N . LEU A 1 97 ? -2.096 1.825 -2.750 1.00 98.06 97 LEU A N 1
ATOM 752 C CA . LEU A 1 97 ? -3.044 0.726 -2.563 1.00 98.06 97 LEU A CA 1
ATOM 753 C C . LEU A 1 97 ? -4.304 1.187 -1.825 1.00 98.06 97 LEU A C 1
ATOM 755 O O . LEU A 1 97 ? -5.414 0.951 -2.308 1.00 98.06 97 LEU A O 1
ATOM 759 N N . ALA A 1 98 ? -4.149 1.952 -0.742 1.00 97.88 98 ALA A N 1
ATOM 760 C CA . ALA A 1 98 ? -5.269 2.552 -0.023 1.00 97.88 98 ALA A CA 1
ATOM 761 C C . ALA A 1 98 ? -6.099 3.485 -0.923 1.00 97.88 98 ALA A C 1
ATOM 763 O O . ALA A 1 98 ? -7.330 3.458 -0.900 1.00 97.88 98 ALA A O 1
ATOM 764 N N . ALA A 1 99 ? -5.446 4.278 -1.778 1.00 95.81 99 ALA A N 1
ATOM 765 C CA . ALA A 1 99 ? -6.126 5.161 -2.724 1.00 95.81 99 ALA A CA 1
ATOM 766 C C . ALA A 1 99 ? -6.905 4.394 -3.811 1.00 95.81 99 ALA A C 1
ATOM 768 O O . ALA A 1 99 ? -8.010 4.806 -4.180 1.00 95.81 99 ALA A O 1
ATOM 769 N N . LEU A 1 100 ? -6.364 3.282 -4.326 1.00 95.25 100 LEU A N 1
ATOM 770 C CA . LEU A 1 100 ? -7.080 2.401 -5.259 1.00 95.25 100 LEU A CA 1
ATOM 771 C C . LEU A 1 100 ? -8.301 1.748 -4.59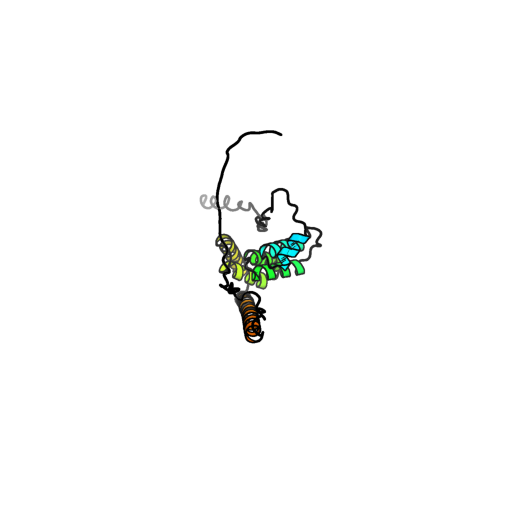1 1.00 95.25 100 LEU A C 1
ATOM 773 O O . LEU A 1 100 ? -9.372 1.695 -5.203 1.00 95.25 100 LEU A O 1
ATOM 777 N N . ALA A 1 101 ? -8.164 1.321 -3.334 1.00 97.50 101 ALA A N 1
ATOM 778 C CA . ALA A 1 101 ? -9.253 0.758 -2.540 1.00 97.50 101 ALA A CA 1
ATOM 779 C C . ALA A 1 101 ? -10.365 1.798 -2.286 1.00 97.50 101 ALA A C 1
ATOM 781 O O . ALA A 1 101 ? -11.510 1.586 -2.680 1.00 97.50 101 ALA A O 1
ATOM 782 N N . LYS A 1 102 ? -10.028 3.012 -1.813 1.00 95.75 102 LYS A N 1
ATOM 783 C CA . LYS A 1 102 ? -10.999 4.122 -1.661 1.00 95.75 102 LYS A CA 1
ATOM 784 C C . LYS A 1 102 ? -11.745 4.429 -2.958 1.00 95.75 102 LYS A C 1
ATOM 786 O O . LYS A 1 102 ? -12.954 4.645 -2.938 1.00 95.75 102 LYS A O 1
ATOM 791 N N . ARG A 1 103 ? -11.042 4.444 -4.096 1.00 93.50 103 ARG A N 1
ATOM 792 C CA . ARG A 1 103 ? -11.647 4.718 -5.410 1.00 93.50 103 ARG A CA 1
ATOM 793 C C . ARG A 1 103 ? -12.638 3.636 -5.844 1.00 93.50 103 ARG A C 1
ATOM 795 O O . ARG A 1 103 ? -13.579 3.947 -6.564 1.00 93.50 103 ARG A O 1
ATOM 802 N N . SER A 1 104 ? -12.425 2.395 -5.417 1.00 94.44 104 SER A N 1
ATOM 803 C CA . SER A 1 104 ? -13.347 1.275 -5.639 1.00 94.44 104 SER A CA 1
ATOM 804 C C . SER A 1 104 ? -14.389 1.122 -4.526 1.00 94.44 104 SER A C 1
ATOM 806 O O . SER A 1 104 ? -15.175 0.185 -4.569 1.00 94.44 104 SER A O 1
ATOM 808 N N . ARG A 1 105 ? -14.436 2.062 -3.567 1.00 96.00 105 ARG A N 1
ATOM 809 C CA . ARG A 1 105 ? -15.286 2.020 -2.362 1.00 96.00 105 ARG A CA 1
ATOM 810 C C . ARG A 1 105 ? -15.027 0.810 -1.454 1.00 96.00 105 ARG A C 1
ATOM 812 O O . ARG A 1 105 ? -15.837 0.507 -0.586 1.00 96.00 105 ARG A O 1
ATOM 819 N N . ASP A 1 106 ? -13.864 0.182 -1.593 1.00 97.94 106 ASP A N 1
ATOM 820 C CA . ASP A 1 106 ? -13.352 -0.820 -0.663 1.00 97.94 106 ASP A CA 1
ATOM 821 C C . ASP A 1 106 ? -12.693 -0.110 0.532 1.00 97.94 106 ASP A C 1
ATOM 823 O O . ASP A 1 106 ? -11.487 0.150 0.566 1.00 97.94 106 ASP A O 1
ATOM 827 N N . TYR A 1 107 ? -13.515 0.307 1.496 1.00 98.25 107 TYR A N 1
ATOM 828 C CA . TYR A 1 107 ? -13.036 1.049 2.666 1.00 98.25 107 TYR A CA 1
ATOM 829 C C . TYR A 1 107 ? -12.366 0.155 3.717 1.00 98.25 107 TYR A C 1
ATOM 831 O O . TYR A 1 107 ? -11.503 0.648 4.444 1.00 98.25 107 TYR A O 1
ATOM 839 N N . ILE A 1 108 ? -12.705 -1.138 3.764 1.00 98.69 108 ILE A N 1
ATOM 840 C CA . ILE A 1 108 ? -12.033 -2.129 4.620 1.00 98.69 108 ILE A CA 1
ATOM 841 C C . ILE A 1 108 ? -10.604 -2.336 4.113 1.00 98.69 108 ILE A C 1
ATOM 843 O O . ILE A 1 108 ? -9.650 -2.153 4.870 1.00 98.69 108 ILE A O 1
ATOM 847 N N . GLY A 1 109 ? -10.431 -2.577 2.810 1.00 98.25 109 GLY A N 1
ATOM 848 C CA . GLY A 1 109 ? -9.115 -2.667 2.186 1.00 98.25 109 GLY A CA 1
ATOM 849 C C . GLY A 1 109 ? -8.328 -1.360 2.285 1.00 98.25 109 GLY A C 1
ATOM 850 O O . GLY A 1 109 ? -7.128 -1.377 2.554 1.00 98.25 109 GLY A O 1
ATOM 851 N N . ALA A 1 110 ? -8.977 -0.198 2.150 1.00 98.50 110 ALA A N 1
ATOM 852 C CA . ALA A 1 110 ? -8.302 1.082 2.378 1.00 98.50 110 ALA A CA 1
ATOM 853 C C . ALA A 1 110 ? -7.759 1.205 3.810 1.00 98.50 110 ALA A C 1
ATOM 855 O O . ALA A 1 110 ? -6.612 1.609 3.997 1.00 98.50 110 ALA A O 1
ATOM 856 N N . TYR A 1 111 ? -8.564 0.829 4.808 1.00 98.75 111 TYR A N 1
ATOM 857 C CA . TYR A 1 111 ? -8.154 0.824 6.211 1.00 98.75 111 TYR A CA 1
ATOM 858 C C . TYR A 1 111 ? -6.978 -0.136 6.445 1.00 98.75 111 TYR A C 1
ATOM 860 O O . TYR A 1 111 ? -6.021 0.219 7.135 1.00 98.75 111 TYR A O 1
ATOM 868 N N . GLN A 1 112 ? -7.004 -1.320 5.827 1.00 98.69 112 GLN A N 1
ATOM 869 C CA . GLN A 1 112 ? -5.910 -2.292 5.880 1.00 98.69 112 GLN A CA 1
ATOM 870 C C . GLN A 1 112 ? -4.592 -1.678 5.387 1.00 98.69 112 GLN A C 1
ATOM 872 O O . GLN A 1 112 ? -3.584 -1.717 6.092 1.00 98.69 112 GLN A O 1
ATOM 877 N N . TRP A 1 113 ? -4.592 -1.066 4.201 1.00 98.31 113 TRP A N 1
ATOM 878 C CA . TRP A 1 113 ? -3.377 -0.483 3.628 1.00 98.31 113 TRP A CA 1
ATOM 879 C C . TRP A 1 113 ? -2.870 0.733 4.409 1.00 98.31 113 TRP A C 1
ATOM 881 O O . TRP A 1 113 ? -1.663 0.881 4.590 1.00 98.31 113 TRP A O 1
ATOM 891 N N . TYR A 1 114 ? -3.762 1.577 4.936 1.00 98.25 114 TYR A N 1
ATOM 892 C CA . TYR A 1 114 ? -3.340 2.658 5.830 1.00 98.25 114 TYR A CA 1
ATOM 893 C C . TYR A 1 114 ? -2.772 2.150 7.151 1.00 98.25 114 TYR A C 1
ATOM 895 O O . TYR A 1 114 ? -1.850 2.772 7.668 1.00 98.25 114 TYR A O 1
ATOM 903 N N . THR A 1 115 ? -3.271 1.028 7.680 1.00 98.56 115 THR A N 1
ATOM 904 C CA . THR A 1 115 ? -2.696 0.389 8.876 1.00 98.56 115 THR A CA 1
ATOM 905 C C . THR A 1 115 ? -1.243 0.006 8.604 1.00 98.56 115 THR A C 1
ATOM 907 O O . THR A 1 115 ? -0.352 0.435 9.328 1.00 98.56 115 THR A O 1
ATOM 910 N N . LEU A 1 116 ? -0.983 -0.671 7.482 1.00 97.50 116 LEU A N 1
ATOM 911 C CA . LEU A 1 116 ? 0.376 -1.046 7.079 1.00 97.50 116 LEU A CA 1
ATOM 912 C C . LEU A 1 116 ? 1.301 0.167 6.900 1.00 97.50 116 LEU A C 1
ATOM 914 O O . LEU A 1 116 ? 2.444 0.146 7.351 1.00 97.50 116 LEU A O 1
ATOM 918 N N . ASN A 1 117 ? 0.825 1.257 6.290 1.00 96.88 117 ASN A N 1
ATOM 919 C CA . ASN A 1 117 ? 1.636 2.471 6.174 1.00 96.88 117 ASN A CA 1
ATOM 920 C C . ASN A 1 117 ? 1.838 3.192 7.518 1.00 96.88 117 ASN A C 1
ATOM 922 O O . ASN A 1 117 ? 2.902 3.755 7.743 1.00 96.88 117 ASN A O 1
ATOM 926 N N . ALA A 1 118 ? 0.850 3.192 8.412 1.00 96.75 118 ALA A N 1
ATOM 927 C CA . ALA A 1 118 ? 0.976 3.807 9.732 1.00 96.75 118 ALA A CA 1
ATOM 928 C C . ALA A 1 118 ? 2.029 3.110 10.609 1.00 96.75 118 ALA A C 1
ATOM 930 O O . ALA A 1 118 ? 2.661 3.781 11.430 1.00 96.75 118 ALA A O 1
ATOM 931 N N . ASP A 1 119 ? 2.209 1.803 10.408 1.00 95.44 119 ASP A N 1
ATOM 932 C CA . ASP A 1 119 ? 3.138 0.968 11.170 1.00 95.44 119 ASP A CA 1
ATOM 933 C C . ASP A 1 119 ? 4.547 0.929 10.548 1.00 95.44 119 ASP A C 1
ATOM 935 O O . ASP A 1 119 ? 5.534 0.895 11.280 1.00 95.44 119 ASP A O 1
ATOM 939 N N . HIS A 1 120 ? 4.658 0.975 9.213 1.00 91.75 120 HIS A N 1
ATOM 940 C CA . HIS A 1 120 ? 5.932 0.780 8.498 1.00 91.75 120 HIS A CA 1
ATOM 941 C C . HIS A 1 120 ? 6.398 1.978 7.651 1.00 91.75 120 HIS A C 1
ATOM 943 O O . HIS A 1 120 ? 7.536 1.999 7.186 1.00 91.75 120 HIS A O 1
ATOM 949 N N . GLY A 1 121 ? 5.536 2.962 7.399 1.00 88.50 121 GLY A N 1
ATOM 950 C CA . GLY A 1 121 ? 5.842 4.137 6.580 1.00 88.50 121 GLY A CA 1
ATOM 951 C C . GLY A 1 121 ? 6.787 5.127 7.259 1.00 88.50 121 GLY A C 1
ATOM 952 O O . GLY A 1 121 ? 7.024 5.081 8.468 1.00 88.50 121 GLY A O 1
ATOM 953 N N . SER A 1 122 ? 7.307 6.082 6.482 1.00 87.56 122 SER A N 1
ATOM 954 C CA . SER A 1 122 ? 8.091 7.188 7.051 1.00 87.56 122 SER A CA 1
ATOM 955 C C . SER A 1 122 ? 7.257 7.989 8.060 1.00 87.56 122 SER A C 1
ATOM 957 O O . SER A 1 122 ? 6.032 8.025 7.965 1.00 87.56 122 SER A O 1
ATOM 959 N N . ARG A 1 123 ? 7.890 8.703 9.005 1.00 84.19 123 ARG A N 1
ATOM 960 C CA . ARG A 1 123 ? 7.169 9.498 10.028 1.00 84.19 123 ARG A CA 1
ATOM 961 C C . ARG A 1 123 ? 6.073 10.390 9.422 1.00 84.19 123 ARG A C 1
ATOM 963 O O . ARG A 1 123 ? 4.982 10.483 9.980 1.00 84.19 123 ARG A O 1
ATOM 970 N N . ARG A 1 124 ? 6.365 11.027 8.281 1.00 84.06 124 ARG A N 1
ATOM 971 C CA . ARG A 1 124 ? 5.430 11.902 7.557 1.00 84.06 124 ARG A CA 1
ATOM 972 C C . ARG A 1 124 ? 4.255 11.120 6.964 1.00 84.06 124 ARG A C 1
ATOM 974 O O . ARG A 1 124 ? 3.108 11.516 7.140 1.00 84.06 124 ARG A O 1
ATOM 981 N N . GLU A 1 125 ? 4.538 10.019 6.276 1.00 82.69 125 GLU A N 1
ATOM 982 C CA . GLU A 1 125 ? 3.518 9.156 5.664 1.00 82.69 125 GLU A CA 1
ATOM 983 C C . GLU A 1 125 ? 2.627 8.493 6.715 1.00 82.69 125 GLU A C 1
ATOM 985 O O . GLU A 1 125 ? 1.401 8.538 6.611 1.00 82.69 125 GLU A O 1
ATOM 990 N N . ALA A 1 126 ? 3.237 7.973 7.779 1.00 89.56 126 ALA A N 1
ATOM 991 C CA . ALA A 1 126 ? 2.541 7.338 8.883 1.00 89.56 126 ALA A CA 1
ATOM 992 C C . ALA A 1 126 ? 1.594 8.313 9.596 1.00 89.56 126 ALA A C 1
ATOM 994 O O . ALA A 1 126 ? 0.472 7.938 9.934 1.00 89.56 126 ALA A O 1
ATOM 995 N N . ALA A 1 127 ? 2.008 9.570 9.802 1.00 91.00 127 ALA A N 1
ATOM 996 C CA . ALA A 1 127 ? 1.144 10.598 10.382 1.00 91.00 127 ALA A CA 1
ATOM 997 C C . ALA A 1 127 ? -0.109 10.832 9.525 1.00 91.00 127 ALA A C 1
ATOM 999 O O . ALA A 1 127 ? -1.222 10.838 10.050 1.00 91.00 127 ALA A O 1
ATOM 1000 N N . TRP A 1 128 ? 0.058 10.944 8.206 1.00 88.44 128 TRP A N 1
ATOM 1001 C CA . TRP A 1 128 ? -1.067 11.118 7.291 1.00 88.44 128 TRP A CA 1
ATOM 1002 C C . TRP A 1 128 ? -1.998 9.894 7.268 1.00 88.44 128 TRP A C 1
ATOM 1004 O O . TRP A 1 128 ? -3.218 10.038 7.372 1.00 88.44 128 TRP A O 1
ATOM 1014 N N . SER A 1 129 ? -1.442 8.680 7.220 1.00 94.25 129 SER A N 1
ATOM 1015 C CA . SER A 1 129 ? -2.230 7.443 7.273 1.00 94.25 129 SER A CA 1
ATOM 1016 C C . SER A 1 129 ? -3.013 7.311 8.582 1.00 94.25 129 SER A C 1
ATOM 1018 O O . SER A 1 129 ? -4.169 6.896 8.560 1.00 94.25 129 SER A O 1
ATOM 1020 N N . LYS A 1 130 ? -2.453 7.744 9.721 1.00 96.19 130 LYS A N 1
ATOM 1021 C CA . LYS A 1 130 ? -3.170 7.784 11.010 1.00 96.19 130 LYS A CA 1
ATOM 1022 C C . LYS A 1 130 ? -4.389 8.708 10.974 1.00 96.19 130 LYS A C 1
ATOM 1024 O O . LYS A 1 130 ? -5.437 8.328 11.496 1.00 96.19 130 LYS A O 1
ATOM 1029 N N . SER A 1 131 ? -4.299 9.866 10.320 1.00 95.06 131 SER A N 1
ATOM 1030 C CA . SER A 1 131 ? -5.457 10.749 10.119 1.00 95.06 131 SER A CA 1
ATOM 1031 C C . SER A 1 131 ? -6.549 10.084 9.270 1.00 95.06 131 SER A C 1
ATOM 1033 O O . SER A 1 131 ? -7.732 10.160 9.605 1.00 95.06 131 SER A O 1
ATOM 1035 N N . GLU A 1 132 ? -6.178 9.369 8.204 1.00 95.12 132 GLU A N 1
ATOM 1036 C CA . GLU A 1 132 ? -7.149 8.620 7.394 1.00 95.12 132 GLU A CA 1
ATOM 1037 C C . GLU A 1 132 ? -7.773 7.440 8.152 1.00 95.12 132 GLU A C 1
ATOM 1039 O O . GLU A 1 132 ? -8.975 7.202 8.016 1.00 95.12 132 GLU A O 1
ATOM 1044 N N . LEU A 1 133 ? -7.003 6.739 8.990 1.00 98.12 133 LEU A N 1
ATOM 1045 C CA . LEU A 1 133 ? -7.512 5.674 9.861 1.00 98.12 133 LEU A CA 1
ATOM 1046 C C . LEU A 1 133 ? -8.542 6.200 10.862 1.00 98.12 133 LEU A C 1
ATOM 1048 O O . LEU A 1 133 ? -9.554 5.537 11.078 1.00 98.12 133 LEU A O 1
ATOM 1052 N N . GLN A 1 134 ? -8.328 7.383 11.448 1.00 97.50 134 GLN A N 1
ATOM 1053 C CA . GLN A 1 134 ? -9.322 8.019 12.318 1.00 97.50 134 GLN A CA 1
ATOM 1054 C C . GLN A 1 134 ? -10.613 8.301 11.545 1.00 97.50 134 GLN A C 1
ATOM 1056 O O . GLN A 1 134 ? -11.688 7.875 11.962 1.00 97.50 134 GLN A O 1
ATOM 1061 N N . ARG A 1 135 ? -10.509 8.940 10.373 1.00 96.06 135 ARG A N 1
ATOM 1062 C CA . ARG A 1 135 ? -11.673 9.286 9.545 1.00 96.06 135 ARG A CA 1
ATOM 1063 C C . ARG A 1 135 ? -12.466 8.049 9.114 1.00 96.06 135 ARG A C 1
ATOM 1065 O O . ARG A 1 135 ? -13.688 8.036 9.221 1.00 96.06 135 ARG A O 1
ATOM 1072 N N . LEU A 1 136 ? -11.785 7.006 8.636 1.00 96.81 136 LEU A N 1
ATOM 1073 C CA . LEU A 1 136 ? -12.431 5.751 8.247 1.00 96.81 136 LEU A CA 1
ATOM 1074 C C . LEU A 1 136 ? -12.983 4.995 9.460 1.00 96.81 136 LEU A C 1
ATOM 1076 O O . LEU A 1 136 ? -14.077 4.446 9.373 1.00 96.81 136 LEU A O 1
ATOM 1080 N N . GLY A 1 137 ? -12.277 5.007 10.591 1.00 97.31 137 GLY A N 1
ATOM 1081 C CA . GLY A 1 137 ? -12.703 4.355 11.830 1.00 97.31 137 GLY A CA 1
ATOM 1082 C C . GLY A 1 137 ? -13.986 4.936 12.426 1.00 97.31 137 GLY A C 1
ATOM 1083 O O . GLY A 1 137 ? -14.731 4.200 13.060 1.00 97.31 137 GLY A O 1
ATOM 1084 N N . LEU A 1 138 ? -14.277 6.218 12.178 1.00 97.00 138 LEU A N 1
ATOM 1085 C CA . LEU A 1 138 ? -15.564 6.833 12.529 1.00 97.00 138 LEU A CA 1
ATOM 1086 C C . LEU A 1 138 ? -16.715 6.353 11.631 1.00 97.00 138 LEU A C 1
ATOM 1088 O O . LEU A 1 138 ? -17.862 6.339 12.062 1.00 97.00 138 LEU A O 1
ATOM 1092 N N . SER A 1 139 ? -16.418 5.979 10.383 1.00 95.00 139 SER A N 1
ATOM 1093 C CA . SER A 1 139 ? -17.424 5.541 9.403 1.00 95.00 139 SER A CA 1
ATOM 1094 C C . SER A 1 139 ? -17.647 4.027 9.357 1.00 95.00 139 SER A C 1
ATOM 1096 O O . SER A 1 139 ? -18.698 3.571 8.917 1.00 95.00 139 SER A O 1
ATOM 1098 N N . LEU A 1 140 ? -16.653 3.239 9.769 1.00 97.31 140 LEU A N 1
ATOM 1099 C CA . LEU A 1 140 ? -16.682 1.781 9.714 1.00 97.31 140 LEU A CA 1
ATOM 1100 C C . LEU A 1 140 ? -17.162 1.188 11.039 1.00 97.31 140 LEU A C 1
ATOM 1102 O O . LEU A 1 140 ? -16.934 1.738 12.115 1.00 97.31 140 LEU A O 1
ATOM 1106 N N . SER A 1 141 ? -17.777 0.007 10.974 1.00 98.38 141 SER A N 1
ATOM 1107 C CA . SER A 1 141 ? -18.107 -0.748 12.183 1.00 98.38 141 SER A CA 1
ATOM 1108 C C . SER A 1 141 ? -16.836 -1.254 12.879 1.00 98.38 141 SER A C 1
ATOM 1110 O O . SER A 1 141 ? -15.793 -1.467 12.253 1.00 98.38 141 SER A O 1
ATOM 1112 N N . LYS A 1 142 ? -16.926 -1.537 14.186 1.00 97.94 142 LYS A N 1
ATOM 1113 C CA . LYS A 1 142 ? -15.821 -2.162 14.941 1.00 97.94 142 LYS A CA 1
ATOM 1114 C C . LYS A 1 142 ? -15.377 -3.498 14.328 1.00 97.94 142 LYS A C 1
ATOM 1116 O O . LYS A 1 142 ? -14.191 -3.816 14.374 1.00 97.94 142 LYS A O 1
ATOM 1121 N N . GLY A 1 143 ? -16.319 -4.262 13.766 1.00 98.50 143 GLY A N 1
ATOM 1122 C CA . GLY A 1 143 ? -16.042 -5.514 13.058 1.00 98.50 143 GLY A CA 1
ATOM 1123 C C . GLY A 1 143 ? -15.214 -5.285 11.795 1.00 98.50 143 GLY A C 1
ATOM 1124 O O . GLY A 1 143 ? -14.155 -5.883 11.658 1.00 98.50 143 GLY A O 1
ATOM 1125 N N . ALA A 1 144 ? -15.624 -4.336 10.950 1.00 98.44 144 ALA A N 1
ATOM 1126 C CA . ALA A 1 144 ? -14.909 -3.981 9.723 1.00 98.44 144 ALA A CA 1
ATOM 1127 C C . ALA A 1 144 ? -13.491 -3.446 9.997 1.00 98.44 144 ALA A C 1
ATOM 1129 O O . ALA A 1 144 ? -12.540 -3.777 9.292 1.00 98.44 144 ALA A O 1
ATOM 1130 N N . VAL A 1 145 ? -13.317 -2.652 11.059 1.00 98.56 145 VAL A N 1
ATOM 1131 C CA . VAL A 1 145 ? -11.987 -2.196 11.496 1.00 98.56 145 VAL A CA 1
ATOM 1132 C C . VAL A 1 145 ? -11.113 -3.369 11.950 1.00 98.56 145 VAL A C 1
ATOM 1134 O O . VAL A 1 145 ? -9.921 -3.401 11.645 1.00 98.56 145 VAL A O 1
ATOM 1137 N N . ARG A 1 146 ? -11.681 -4.330 12.690 1.00 98.62 146 ARG A N 1
ATOM 1138 C CA . ARG A 1 146 ? -10.957 -5.531 13.129 1.00 98.62 146 ARG A CA 1
ATOM 1139 C C . ARG A 1 146 ? -10.525 -6.372 11.931 1.00 98.62 146 ARG A C 1
ATOM 1141 O O . ARG A 1 146 ? -9.348 -6.694 11.828 1.00 98.62 146 ARG A O 1
ATOM 1148 N N . GLU A 1 147 ? -11.447 -6.627 11.010 1.00 98.44 147 GLU A N 1
ATOM 1149 C CA . GLU A 1 147 ? -11.196 -7.355 9.766 1.00 98.44 147 GLU A CA 1
ATOM 1150 C C . GLU A 1 147 ? -10.051 -6.727 8.961 1.00 98.44 147 GLU A C 1
ATOM 1152 O O . GLU A 1 147 ? -9.099 -7.416 8.604 1.00 98.44 147 GLU A O 1
ATOM 1157 N N . ALA A 1 148 ? -10.078 -5.406 8.755 1.00 98.56 148 ALA A N 1
ATOM 1158 C CA . ALA A 1 148 ? -9.018 -4.697 8.044 1.00 98.56 148 ALA A CA 1
ATOM 1159 C C . ALA A 1 148 ? -7.637 -4.861 8.708 1.00 98.56 148 ALA A C 1
ATOM 1161 O O . ALA A 1 148 ? -6.627 -5.070 8.032 1.00 98.56 148 ALA A O 1
ATOM 1162 N N . LYS A 1 149 ? -7.580 -4.784 10.044 1.00 98.50 149 LYS A N 1
ATOM 1163 C CA . LYS A 1 149 ? -6.334 -4.973 10.805 1.00 98.50 149 LYS A CA 1
ATOM 1164 C C . LYS A 1 149 ? -5.838 -6.414 10.746 1.00 98.50 149 LYS A C 1
ATOM 1166 O O . LYS A 1 149 ? -4.635 -6.638 10.651 1.00 98.50 149 LYS A O 1
ATOM 1171 N N . ASP A 1 150 ? -6.737 -7.389 10.787 1.00 98.31 150 ASP A N 1
ATOM 1172 C CA . ASP A 1 150 ? -6.366 -8.798 10.673 1.00 98.31 150 ASP A CA 1
ATOM 1173 C C . ASP A 1 150 ? -5.895 -9.135 9.250 1.00 98.31 150 ASP A C 1
ATOM 1175 O O . ASP A 1 150 ? -4.906 -9.850 9.082 1.00 98.31 150 ASP A O 1
ATOM 1179 N N . GLY A 1 151 ? -6.497 -8.520 8.227 1.00 97.81 151 GLY A N 1
ATOM 1180 C CA . GLY A 1 151 ? -6.002 -8.548 6.850 1.00 97.81 151 GLY A CA 1
ATOM 1181 C C . GLY A 1 151 ? -4.586 -7.980 6.717 1.00 97.81 151 GLY A C 1
ATOM 1182 O O . GLY A 1 151 ? -3.735 -8.600 6.076 1.00 97.81 151 GLY A O 1
ATOM 1183 N N . ALA A 1 152 ? -4.293 -6.851 7.376 1.00 97.50 152 ALA A N 1
ATOM 1184 C CA . ALA A 1 152 ? -2.949 -6.260 7.400 1.00 97.50 152 ALA A CA 1
ATOM 1185 C C . ALA A 1 152 ? -1.917 -7.232 7.993 1.00 97.50 152 ALA A C 1
ATOM 1187 O O . ALA A 1 152 ? -0.885 -7.496 7.373 1.00 97.50 152 ALA A O 1
ATOM 1188 N N . LYS A 1 153 ? -2.228 -7.835 9.148 1.00 96.44 153 LYS A N 1
ATOM 1189 C CA . LYS A 1 153 ? -1.366 -8.847 9.782 1.00 96.44 153 LYS A CA 1
ATOM 1190 C C . LYS A 1 153 ? -1.147 -10.056 8.876 1.00 96.44 153 LYS A C 1
ATOM 1192 O O . LYS A 1 153 ? -0.016 -10.507 8.724 1.00 96.44 153 LYS A O 1
ATOM 1197 N N . LYS A 1 154 ? -2.211 -10.570 8.249 1.00 96.06 154 LYS A N 1
ATOM 1198 C CA . LYS A 1 154 ? -2.131 -11.721 7.339 1.00 96.06 154 LYS A CA 1
ATOM 1199 C C . LYS A 1 154 ? -1.251 -11.422 6.126 1.00 96.06 154 LYS A C 1
ATOM 1201 O O . LYS A 1 154 ? -0.463 -12.272 5.722 1.00 96.06 154 LYS A O 1
ATOM 1206 N N . TRP A 1 155 ? -1.355 -10.216 5.568 1.00 94.19 155 TRP A N 1
ATOM 1207 C CA . TRP A 1 155 ? -0.525 -9.787 4.443 1.00 94.19 155 TRP A CA 1
ATOM 1208 C C . TRP A 1 155 ? 0.969 -9.746 4.811 1.00 94.19 155 TRP A C 1
ATOM 1210 O O . TRP A 1 155 ? 1.800 -10.218 4.035 1.00 94.19 155 TRP A O 1
ATOM 1220 N N . LEU A 1 156 ? 1.315 -9.258 6.009 1.00 91.06 156 LEU A N 1
ATOM 1221 C CA . LEU A 1 156 ? 2.691 -9.295 6.529 1.00 91.06 156 LEU A CA 1
ATOM 1222 C C . LEU A 1 156 ? 3.182 -10.727 6.770 1.00 91.06 156 LEU A C 1
ATOM 1224 O O . LEU A 1 156 ? 4.264 -11.087 6.316 1.00 91.06 156 LEU A O 1
ATOM 1228 N N . ALA A 1 157 ? 2.368 -11.567 7.414 1.00 89.38 157 ALA A N 1
ATOM 1229 C CA . ALA A 1 157 ? 2.721 -12.961 7.680 1.00 89.38 157 ALA A CA 1
ATOM 1230 C C . ALA A 1 157 ? 3.014 -13.743 6.387 1.00 89.38 157 ALA A C 1
ATOM 1232 O O . ALA A 1 157 ? 3.972 -14.513 6.331 1.00 89.38 157 ALA A O 1
ATOM 1233 N N . GLY A 1 158 ? 2.241 -13.494 5.323 1.00 87.44 158 GLY A N 1
ATOM 1234 C CA . GLY A 1 158 ? 2.467 -14.110 4.014 1.0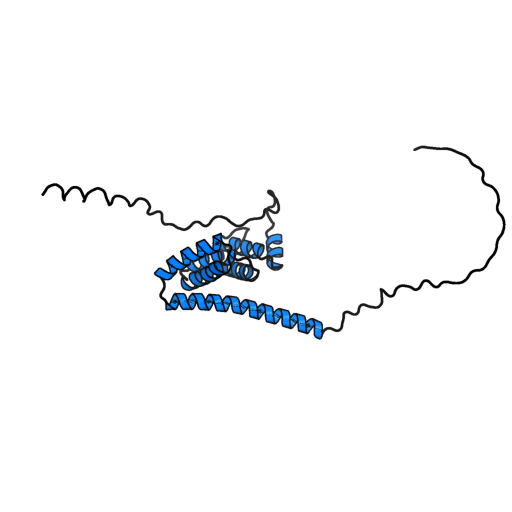0 87.44 158 GLY A CA 1
ATOM 1235 C C . GLY A 1 158 ? 3.827 -13.769 3.390 1.00 87.44 158 GLY A C 1
ATOM 1236 O O . GLY A 1 158 ? 4.400 -14.601 2.692 1.00 87.44 158 GLY A O 1
ATOM 1237 N N . GLN A 1 159 ? 4.386 -12.587 3.667 1.00 80.88 159 GLN A N 1
ATOM 1238 C CA . GLN A 1 159 ? 5.734 -12.223 3.202 1.00 80.88 159 GLN A CA 1
ATOM 1239 C C . GLN A 1 159 ? 6.826 -12.945 3.973 1.00 80.88 159 GLN A C 1
ATOM 1241 O O . GLN A 1 159 ? 7.803 -13.393 3.377 1.00 80.88 159 GLN A O 1
ATOM 1246 N N . THR A 1 160 ? 6.660 -13.070 5.289 1.00 76.44 160 THR A N 1
ATOM 1247 C CA . THR A 1 160 ? 7.612 -13.798 6.127 1.00 76.44 160 THR A CA 1
ATOM 1248 C C . THR A 1 160 ? 7.654 -15.275 5.745 1.00 76.44 160 THR A C 1
ATOM 1250 O O . THR A 1 160 ? 8.737 -15.849 5.689 1.00 76.44 160 THR A O 1
ATOM 1253 N N . GLU A 1 161 ? 6.504 -15.876 5.427 1.00 75.81 161 GLU A N 1
ATOM 1254 C CA . GLU A 1 161 ? 6.438 -17.263 4.956 1.00 75.81 161 GLU A CA 1
ATOM 1255 C C . GLU A 1 161 ? 7.137 -17.445 3.608 1.00 75.81 161 GLU A C 1
ATOM 1257 O O . GLU A 1 161 ? 7.987 -18.319 3.469 1.00 75.81 161 GLU A O 1
ATOM 1262 N N . ALA A 1 162 ? 6.839 -16.585 2.628 1.00 71.62 162 ALA A N 1
ATOM 1263 C CA . ALA A 1 162 ? 7.477 -16.649 1.317 1.00 71.62 162 ALA A CA 1
ATOM 1264 C C . ALA A 1 162 ? 9.005 -16.514 1.424 1.00 71.62 162 ALA A C 1
ATOM 1266 O O . ALA A 1 162 ? 9.737 -17.304 0.832 1.00 71.62 162 ALA A O 1
ATOM 1267 N N . MET A 1 163 ? 9.488 -15.565 2.234 1.00 72.31 163 MET A N 1
ATOM 1268 C CA . MET A 1 163 ? 10.918 -15.398 2.500 1.00 72.31 163 MET A CA 1
ATOM 1269 C C . MET A 1 163 ? 11.516 -16.629 3.193 1.00 72.31 163 MET A C 1
ATOM 1271 O O . MET A 1 163 ? 12.588 -17.088 2.807 1.00 72.31 163 MET A O 1
ATOM 1275 N N . ARG A 1 164 ? 10.821 -17.207 4.182 1.00 74.00 164 ARG A N 1
ATOM 1276 C CA . ARG A 1 164 ? 11.271 -18.432 4.860 1.00 74.00 164 ARG A CA 1
ATOM 1277 C C . ARG A 1 164 ? 11.434 -19.587 3.873 1.00 74.00 164 ARG A C 1
ATOM 1279 O O . ARG A 1 164 ? 12.463 -20.254 3.909 1.00 74.00 164 ARG A O 1
ATOM 1286 N N . ILE A 1 165 ? 10.452 -19.804 2.997 1.00 75.62 165 ILE A N 1
ATOM 1287 C CA . ILE A 1 165 ? 10.487 -20.873 1.989 1.00 75.62 165 ILE A CA 1
ATOM 1288 C C . ILE A 1 165 ? 11.660 -20.667 1.027 1.00 75.62 165 ILE A C 1
ATOM 1290 O O . ILE A 1 165 ? 12.390 -21.619 0.762 1.00 75.62 165 ILE A O 1
ATOM 1294 N N . ILE A 1 166 ? 11.878 -19.438 0.547 1.00 74.62 166 ILE A N 1
ATOM 1295 C CA . ILE A 1 166 ? 13.007 -19.118 -0.340 1.00 74.62 166 ILE A CA 1
ATOM 1296 C C . ILE A 1 166 ? 14.329 -19.445 0.355 1.00 74.62 166 ILE A C 1
ATOM 1298 O O . ILE A 1 166 ? 15.103 -20.245 -0.166 1.00 74.62 166 ILE A O 1
ATOM 1302 N N . LEU A 1 167 ? 14.550 -18.931 1.567 1.00 70.62 167 LEU A N 1
ATOM 1303 C CA . LEU A 1 167 ? 15.778 -19.186 2.325 1.00 70.62 167 LEU A CA 1
ATOM 1304 C C . LEU A 1 167 ? 15.984 -20.676 2.623 1.00 70.62 167 LEU A C 1
ATOM 1306 O O . LEU A 1 167 ? 17.107 -21.172 2.572 1.00 70.62 167 LEU A O 1
ATOM 1310 N N . GLN A 1 168 ? 14.907 -21.409 2.908 1.00 80.94 168 GLN A N 1
ATOM 1311 C CA . GLN A 1 168 ? 14.968 -22.854 3.107 1.00 80.94 168 GLN A CA 1
ATOM 1312 C C . GLN A 1 168 ? 15.326 -23.589 1.810 1.00 80.94 168 GLN A C 1
ATOM 1314 O O . GLN A 1 168 ? 16.130 -24.518 1.848 1.00 80.94 168 GLN A O 1
ATOM 1319 N N . SER A 1 169 ? 14.777 -23.165 0.670 1.00 74.56 169 SER A N 1
ATOM 1320 C CA . SER A 1 169 ? 15.097 -23.744 -0.637 1.00 74.56 169 SER A CA 1
ATOM 1321 C C . SER A 1 169 ? 16.539 -23.453 -1.066 1.00 74.56 169 SER A C 1
ATOM 1323 O O . SER A 1 169 ? 17.219 -24.351 -1.551 1.00 74.56 169 SER A O 1
ATOM 1325 N N . GLU A 1 170 ? 17.049 -22.245 -0.806 1.00 77.75 170 GLU A N 1
ATOM 1326 C CA . GLU A 1 170 ? 18.447 -21.879 -1.058 1.00 77.75 170 GLU A CA 1
ATOM 1327 C C . GLU A 1 170 ? 19.401 -22.662 -0.157 1.00 77.75 170 GLU A C 1
ATOM 1329 O O . GLU A 1 170 ? 20.429 -23.157 -0.618 1.00 77.75 170 GLU A O 1
ATOM 1334 N N . LYS A 1 171 ? 19.055 -22.803 1.128 1.00 80.19 171 LYS A N 1
ATOM 1335 C CA . LYS A 1 171 ? 19.809 -23.629 2.071 1.00 80.19 171 LYS A CA 1
ATOM 1336 C C . LYS A 1 171 ? 19.870 -25.079 1.587 1.00 80.19 171 LYS A C 1
ATOM 1338 O O . LYS A 1 171 ? 20.960 -25.634 1.507 1.00 80.19 171 LYS A O 1
ATOM 1343 N N . LEU A 1 172 ? 18.730 -25.656 1.203 1.00 80.50 172 LEU A N 1
ATOM 1344 C CA . LEU A 1 172 ? 18.663 -27.020 0.679 1.00 80.50 172 LEU A CA 1
ATOM 1345 C C . LEU A 1 172 ? 19.480 -27.171 -0.611 1.00 80.50 172 LEU A C 1
ATOM 1347 O O . LEU A 1 172 ? 20.194 -28.156 -0.766 1.00 80.50 172 LEU A O 1
ATOM 1351 N N . ALA A 1 173 ? 19.430 -26.193 -1.519 1.00 73.12 173 ALA A N 1
ATOM 1352 C CA . ALA A 1 173 ? 20.240 -26.202 -2.735 1.00 73.12 173 ALA A CA 1
ATOM 1353 C C . ALA A 1 173 ? 21.744 -26.222 -2.413 1.00 73.12 173 ALA A C 1
ATOM 1355 O O . ALA A 1 173 ? 22.483 -27.000 -3.005 1.00 73.12 173 ALA A O 1
ATOM 1356 N N . ARG A 1 174 ? 22.201 -25.437 -1.428 1.00 75.50 174 ARG A N 1
ATOM 1357 C CA . ARG A 1 174 ? 23.606 -25.457 -0.978 1.00 75.50 174 ARG A CA 1
ATOM 1358 C C . ARG A 1 174 ? 24.016 -26.780 -0.330 1.00 75.50 174 ARG A C 1
ATOM 1360 O O . ARG A 1 174 ? 25.175 -27.154 -0.433 1.00 75.50 174 ARG A O 1
ATOM 1367 N N . GLU A 1 175 ? 23.093 -27.455 0.351 1.00 79.69 175 GLU A N 1
ATOM 1368 C CA . GLU A 1 175 ? 23.347 -28.740 1.019 1.00 79.69 175 GLU A CA 1
ATOM 1369 C C . GLU A 1 175 ? 23.299 -29.939 0.056 1.00 79.69 175 GLU A C 1
ATOM 1371 O O . GLU A 1 175 ? 23.900 -30.972 0.337 1.00 79.69 175 GLU A O 1
ATOM 1376 N N . THR A 1 176 ? 22.588 -29.821 -1.070 1.00 76.50 176 THR A N 1
ATOM 1377 C CA . THR A 1 176 ? 22.364 -30.922 -2.028 1.00 76.50 176 THR A CA 1
ATOM 1378 C C . THR A 1 176 ? 23.219 -30.833 -3.284 1.00 76.50 176 THR A C 1
ATOM 1380 O O . THR A 1 176 ? 23.454 -31.852 -3.934 1.00 76.50 176 THR A O 1
ATOM 1383 N N . LEU A 1 177 ? 23.695 -29.640 -3.638 1.00 54.12 177 LEU A N 1
ATOM 1384 C CA . LEU A 1 177 ? 24.647 -29.483 -4.725 1.00 54.12 177 LEU A CA 1
ATOM 1385 C C . LEU A 1 177 ? 26.029 -29.943 -4.241 1.00 54.12 177 LEU A C 1
ATOM 1387 O O . LEU A 1 177 ? 26.479 -29.492 -3.183 1.00 54.12 177 LEU A O 1
ATOM 1391 N N . PRO A 1 178 ? 26.730 -30.813 -4.994 1.00 55.91 178 PRO A N 1
ATOM 1392 C CA . PRO A 1 178 ? 28.139 -31.050 -4.723 1.00 55.91 178 PRO A CA 1
ATOM 1393 C C . PRO A 1 178 ? 28.870 -29.698 -4.751 1.00 55.91 178 PRO A C 1
ATOM 1395 O O . PRO A 1 178 ? 28.457 -28.807 -5.508 1.00 55.91 178 PRO A O 1
ATOM 1398 N N . PRO A 1 179 ? 29.922 -29.507 -3.929 1.00 53.38 179 PRO A N 1
ATOM 1399 C CA . PRO A 1 179 ? 30.719 -28.290 -4.000 1.00 53.38 179 PRO A CA 1
ATOM 1400 C C . PRO A 1 179 ? 31.096 -28.047 -5.465 1.00 53.38 179 PRO A C 1
ATOM 1402 O O . PRO A 1 179 ? 31.347 -29.028 -6.176 1.00 53.38 179 PRO A O 1
ATOM 1405 N N . PRO A 1 180 ? 31.085 -26.784 -5.939 1.00 51.19 180 PRO A N 1
ATOM 1406 C CA . PRO A 1 180 ? 31.464 -26.497 -7.312 1.00 51.19 180 PRO A CA 1
ATOM 1407 C C . PRO A 1 180 ? 32.784 -27.207 -7.583 1.00 51.19 180 PRO A C 1
ATOM 1409 O O . PRO A 1 180 ? 33.702 -27.102 -6.766 1.00 51.19 180 PRO A O 1
ATOM 1412 N N . ASP A 1 181 ? 32.840 -27.967 -8.679 1.00 53.19 181 ASP A N 1
ATOM 1413 C CA . ASP A 1 181 ? 34.082 -28.546 -9.174 1.00 53.19 181 ASP A CA 1
ATOM 1414 C C . ASP A 1 181 ? 34.983 -27.372 -9.556 1.00 53.19 181 ASP A C 1
ATOM 1416 O O . ASP A 1 181 ? 34.991 -26.870 -10.682 1.00 53.19 181 ASP A O 1
ATOM 1420 N N . LEU A 1 182 ? 35.673 -26.846 -8.546 1.00 46.44 182 LEU A N 1
ATOM 1421 C CA . LEU A 1 182 ? 36.791 -25.946 -8.687 1.00 46.44 182 LEU A CA 1
ATOM 1422 C C . LEU A 1 182 ? 37.914 -26.818 -9.235 1.00 46.44 182 LEU A C 1
ATOM 1424 O O . LEU A 1 182 ? 38.844 -27.158 -8.503 1.00 46.44 182 LEU A O 1
ATOM 1428 N N . GLY A 1 183 ? 37.783 -27.226 -10.503 1.00 47.72 183 GLY A N 1
ATOM 1429 C CA . GLY A 1 183 ? 38.800 -27.991 -11.204 1.00 47.72 183 GLY A CA 1
ATOM 1430 C C . GLY A 1 183 ? 40.148 -27.347 -10.914 1.00 47.72 183 GLY A C 1
ATOM 1431 O O . GLY A 1 183 ? 40.231 -26.118 -10.934 1.00 47.72 183 GLY A O 1
ATOM 1432 N N . GLU A 1 184 ? 41.139 -28.172 -10.565 1.00 49.19 184 GLU A N 1
ATOM 1433 C CA . GLU A 1 184 ? 42.451 -27.875 -9.959 1.00 49.19 184 GLU A CA 1
ATOM 1434 C C . GLU A 1 184 ? 43.326 -26.816 -10.683 1.00 49.19 184 GLU A C 1
ATOM 1436 O O . GLU A 1 184 ? 44.522 -27.004 -10.886 1.00 49.19 184 GLU A O 1
ATOM 1441 N N . LYS A 1 185 ? 42.795 -25.664 -11.090 1.00 50.06 185 LYS A N 1
ATOM 1442 C CA . LYS A 1 185 ? 43.507 -24.655 -11.880 1.00 50.06 185 LYS A CA 1
ATOM 1443 C C . LYS A 1 185 ? 44.267 -23.632 -11.041 1.00 50.06 185 LYS A C 1
ATOM 1445 O O . LYS A 1 185 ? 44.904 -22.767 -11.617 1.00 50.06 185 LYS A O 1
ATOM 1450 N N . ASN A 1 186 ? 44.256 -23.751 -9.712 1.00 45.72 186 ASN A N 1
ATOM 1451 C CA . ASN A 1 186 ? 45.009 -22.872 -8.809 1.00 45.72 186 ASN A CA 1
ATOM 1452 C C . ASN A 1 186 ? 45.817 -23.658 -7.763 1.00 45.72 186 ASN A C 1
ATOM 1454 O O . ASN A 1 186 ? 45.840 -23.308 -6.583 1.00 45.72 186 ASN A O 1
ATOM 1458 N N . LYS A 1 187 ? 46.504 -24.728 -8.176 1.00 42.25 187 LYS A N 1
ATOM 1459 C CA . LYS A 1 187 ? 47.638 -25.233 -7.393 1.00 42.25 187 LYS A CA 1
ATOM 1460 C C . LYS A 1 187 ? 48.831 -24.315 -7.701 1.00 42.25 187 LYS A C 1
ATOM 1462 O O . LYS A 1 187 ? 49.118 -24.130 -8.881 1.00 42.25 187 LYS A O 1
ATOM 1467 N N . PRO A 1 188 ? 49.503 -23.702 -6.710 1.00 43.31 188 PRO A N 1
ATOM 1468 C CA . PRO A 1 188 ? 50.679 -22.889 -6.991 1.00 43.31 188 PRO A CA 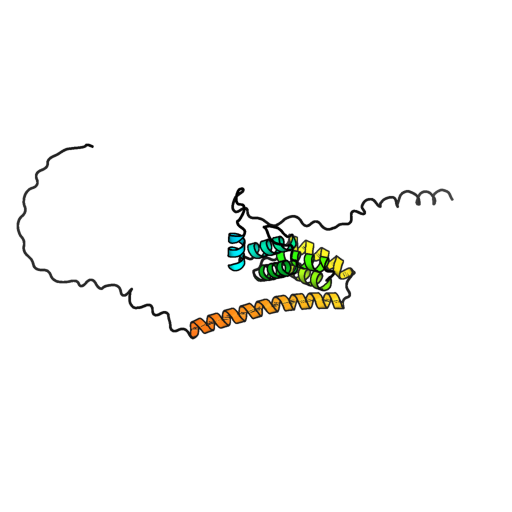1
ATOM 1469 C C . PRO A 1 188 ? 51.743 -23.788 -7.628 1.00 43.31 188 PRO A C 1
ATOM 1471 O O . PRO A 1 188 ? 52.167 -24.772 -7.018 1.00 43.31 188 PRO A O 1
ATOM 1474 N N . GLU A 1 189 ? 52.129 -23.478 -8.867 1.00 44.72 189 GLU A N 1
ATOM 1475 C CA . GLU A 1 189 ? 53.251 -24.121 -9.550 1.00 44.72 189 GLU A CA 1
ATOM 1476 C C . GLU A 1 189 ? 54.490 -24.023 -8.654 1.00 44.72 189 GLU A C 1
ATOM 1478 O O . GLU A 1 189 ? 55.005 -22.935 -8.377 1.00 44.72 189 GLU A O 1
ATOM 1483 N N . LYS A 1 190 ? 54.972 -25.173 -8.177 1.00 47.06 190 LYS A N 1
ATOM 1484 C CA . LYS A 1 190 ? 56.318 -25.265 -7.622 1.00 47.06 190 LYS A CA 1
ATOM 1485 C C . LYS A 1 190 ? 57.277 -25.055 -8.789 1.00 47.06 190 LYS A C 1
ATOM 1487 O O . LYS A 1 190 ? 57.393 -25.922 -9.644 1.00 47.06 190 LYS A O 1
ATOM 1492 N N . LYS A 1 191 ? 57.939 -23.898 -8.840 1.00 45.56 191 LYS A N 1
ATOM 1493 C CA . LYS A 1 191 ? 59.118 -23.726 -9.693 1.00 45.56 191 LYS A CA 1
ATOM 1494 C C . LYS A 1 191 ? 60.184 -24.700 -9.209 1.00 45.56 191 LYS A C 1
ATOM 1496 O O . LYS A 1 191 ? 60.702 -24.537 -8.105 1.00 45.56 191 LYS A O 1
ATOM 1501 N N . ASP A 1 192 ? 60.476 -25.698 -10.029 1.00 42.25 192 ASP A N 1
ATOM 1502 C CA . ASP A 1 192 ? 61.556 -26.638 -9.782 1.00 42.25 192 ASP A CA 1
ATOM 1503 C C . ASP A 1 192 ? 62.901 -25.908 -9.852 1.00 42.25 192 ASP A C 1
ATOM 1505 O O . ASP A 1 192 ? 63.363 -25.434 -10.891 1.00 42.25 192 ASP A O 1
ATOM 1509 N N . GLU A 1 193 ? 63.519 -25.795 -8.684 1.00 45.91 193 GLU A N 1
ATOM 1510 C CA . GLU A 1 193 ? 64.897 -25.389 -8.495 1.00 45.91 193 GLU A CA 1
ATOM 1511 C C . GLU A 1 193 ? 65.791 -26.617 -8.720 1.00 45.91 193 GLU A C 1
ATOM 1513 O O . GLU A 1 193 ? 65.803 -27.527 -7.890 1.00 45.91 193 GLU A O 1
ATOM 1518 N N . LYS A 1 194 ? 66.528 -26.630 -9.842 1.00 44.81 194 LYS A N 1
ATOM 1519 C CA . LYS A 1 194 ? 67.924 -27.104 -10.020 1.00 44.81 194 LYS A CA 1
ATOM 1520 C C . LYS A 1 194 ? 68.144 -27.719 -11.403 1.00 44.81 194 LYS A C 1
ATOM 1522 O O . LYS A 1 194 ? 67.670 -28.808 -11.698 1.00 44.81 194 LYS A O 1
ATOM 1527 N N . THR A 1 195 ? 69.053 -27.128 -12.170 1.00 38.56 195 THR A N 1
ATOM 1528 C CA . THR A 1 195 ? 70.406 -27.695 -12.323 1.00 38.56 195 THR A CA 1
ATOM 1529 C C . THR A 1 195 ? 71.315 -26.695 -13.032 1.00 38.56 195 THR A C 1
ATOM 1531 O O . THR A 1 195 ? 71.011 -26.179 -14.101 1.00 38.56 195 THR A O 1
ATOM 1534 N N . ALA A 1 196 ? 72.431 -26.396 -12.375 1.00 41.41 196 ALA A N 1
ATOM 1535 C CA . ALA A 1 196 ? 73.537 -25.627 -12.908 1.00 41.41 196 ALA A CA 1
ATOM 1536 C C . ALA A 1 196 ? 74.425 -26.528 -13.774 1.00 41.41 196 ALA A C 1
ATOM 1538 O O . ALA A 1 196 ? 74.748 -27.638 -13.352 1.00 41.41 196 ALA A O 1
ATOM 1539 N N . VAL A 1 197 ? 74.909 -26.008 -14.900 1.00 44.09 197 VAL A N 1
ATOM 1540 C CA . VAL A 1 197 ? 76.203 -26.405 -15.467 1.00 44.09 197 VAL A CA 1
ATOM 1541 C C . VAL A 1 197 ? 76.962 -25.121 -15.795 1.00 44.09 197 VAL A C 1
ATOM 1543 O O . VAL A 1 197 ? 76.448 -24.229 -16.464 1.00 44.09 197 VAL A O 1
ATOM 1546 N N . LYS A 1 198 ? 78.147 -25.020 -15.187 1.00 46.19 198 LYS A N 1
ATOM 1547 C CA . LYS A 1 198 ? 79.159 -23.974 -15.353 1.00 46.19 198 LYS A CA 1
ATOM 1548 C C . LYS A 1 198 ? 79.645 -23.934 -16.800 1.00 46.19 198 LYS A C 1
ATOM 1550 O O . LYS A 1 198 ? 79.764 -24.992 -17.396 1.00 46.19 198 LYS A O 1
ATOM 1555 N N . ASP A 1 199 ? 80.007 -22.745 -17.275 1.00 39.03 199 ASP A N 1
ATOM 1556 C CA . ASP A 1 199 ? 81.366 -22.465 -17.755 1.00 39.03 199 ASP A CA 1
ATOM 1557 C C . ASP A 1 199 ? 81.571 -20.942 -17.892 1.00 39.03 199 ASP A C 1
ATOM 1559 O O . ASP A 1 199 ? 80.862 -20.245 -18.611 1.00 39.03 199 ASP A O 1
ATOM 1563 N N . THR A 1 200 ? 82.526 -20.422 -17.123 1.00 39.03 200 THR A N 1
ATOM 1564 C CA . THR A 1 200 ? 83.230 -19.137 -17.340 1.00 39.03 200 THR A CA 1
ATOM 1565 C C . THR A 1 200 ? 84.479 -19.428 -18.188 1.00 39.03 200 THR A C 1
ATOM 1567 O O . THR A 1 200 ? 84.955 -20.561 -18.080 1.00 39.03 200 THR A O 1
ATOM 1570 N N . PRO A 1 201 ? 85.097 -18.471 -18.923 1.00 47.38 201 PRO A N 1
ATOM 1571 C CA . PRO A 1 201 ? 85.413 -17.125 -18.417 1.00 47.38 201 PRO A CA 1
ATOM 1572 C C . PRO A 1 201 ? 85.461 -15.969 -19.452 1.00 47.38 201 PRO A C 1
ATOM 1574 O O . PRO A 1 201 ? 85.216 -16.148 -20.636 1.00 47.38 201 PRO A O 1
ATOM 1577 N N . GLU A 1 202 ? 85.845 -14.798 -18.919 1.00 36.16 202 GLU A N 1
ATOM 1578 C CA . GLU A 1 202 ? 86.482 -13.628 -19.562 1.00 36.16 202 GLU A CA 1
ATOM 1579 C C . GLU A 1 202 ? 85.617 -12.387 -19.873 1.00 36.16 202 GLU A C 1
ATOM 1581 O O . GLU A 1 202 ? 84.951 -12.255 -20.892 1.00 36.16 202 GLU A O 1
ATOM 1586 N N . THR A 1 203 ? 85.718 -11.404 -18.970 1.00 38.62 203 THR A N 1
ATOM 1587 C CA . THR A 1 203 ? 85.745 -9.957 -19.270 1.00 38.62 203 THR A CA 1
ATOM 1588 C C . THR A 1 203 ? 87.049 -9.618 -20.011 1.00 38.62 203 THR A C 1
ATOM 1590 O O . THR A 1 203 ? 88.061 -10.219 -19.638 1.00 38.62 203 THR A O 1
ATOM 1593 N N . PRO A 1 204 ? 87.113 -8.621 -20.926 1.00 45.44 204 PRO A N 1
ATOM 1594 C CA . PRO A 1 204 ? 86.859 -7.227 -20.538 1.00 45.44 204 PRO A CA 1
ATOM 1595 C C . PRO A 1 204 ? 86.319 -6.274 -21.631 1.00 45.44 204 PRO A C 1
ATOM 1597 O O . PRO A 1 204 ? 86.130 -6.629 -22.785 1.00 45.44 204 PRO A O 1
ATOM 1600 N N . GLU A 1 205 ? 86.147 -5.023 -21.191 1.00 38.44 205 GLU A N 1
ATOM 1601 C CA . GLU A 1 205 ? 86.139 -3.764 -21.957 1.00 38.44 205 GLU A CA 1
ATOM 1602 C C . GLU A 1 205 ? 84.788 -3.130 -22.312 1.00 38.44 205 GLU A C 1
ATOM 1604 O O . GLU A 1 205 ? 84.077 -3.485 -23.246 1.00 38.44 205 GLU A O 1
ATOM 1609 N N . THR A 1 206 ? 84.495 -2.058 -21.574 1.00 43.22 206 THR A N 1
ATOM 1610 C CA . THR A 1 206 ? 83.730 -0.915 -22.064 1.00 43.22 206 THR A CA 1
ATOM 1611 C C . THR A 1 206 ? 84.580 -0.099 -23.042 1.00 43.22 206 THR A C 1
ATOM 1613 O O . THR A 1 206 ? 85.766 0.128 -22.801 1.00 43.22 206 THR A O 1
ATOM 1616 N N . PRO A 1 207 ? 83.939 0.490 -24.064 1.00 44.03 207 PRO A N 1
ATOM 1617 C CA . PRO A 1 207 ? 84.090 1.932 -24.194 1.00 44.03 207 PRO A CA 1
ATOM 1618 C C . PRO A 1 207 ? 82.771 2.680 -24.427 1.00 44.03 207 PRO A C 1
ATOM 1620 O O . PRO A 1 207 ? 81.922 2.336 -25.242 1.00 44.03 207 PRO A O 1
ATOM 1623 N N . ARG A 1 208 ? 82.686 3.784 -23.686 1.00 44.84 208 ARG A N 1
ATOM 1624 C CA . ARG A 1 208 ? 81.885 4.998 -23.875 1.00 44.84 208 ARG A CA 1
ATOM 1625 C C . ARG A 1 208 ? 81.847 5.476 -25.343 1.00 44.84 208 ARG A C 1
ATOM 1627 O O . ARG A 1 208 ? 82.914 5.566 -25.944 1.00 44.84 208 ARG A O 1
ATOM 1634 N N . LYS A 1 209 ? 80.665 5.898 -25.832 1.00 44.41 209 LYS A N 1
ATOM 1635 C CA . LYS A 1 209 ? 80.376 7.072 -26.712 1.00 44.41 209 LYS A CA 1
ATOM 1636 C C . LYS A 1 209 ? 78.880 7.064 -27.089 1.00 44.41 209 LYS A C 1
ATOM 1638 O O . LYS A 1 209 ? 78.375 6.044 -27.528 1.00 44.41 209 LYS A O 1
ATOM 1643 N N . GLU A 1 210 ? 78.084 8.021 -26.615 1.00 39.22 210 GLU A N 1
ATOM 1644 C CA . GLU A 1 210 ? 77.814 9.361 -27.180 1.00 39.22 210 GLU A CA 1
ATOM 1645 C C . GLU A 1 210 ? 76.646 9.389 -28.185 1.00 39.22 210 GLU A C 1
ATOM 1647 O O . GLU A 1 210 ? 76.637 8.655 -29.159 1.00 39.22 210 GLU A O 1
ATOM 1652 N N . HIS A 1 211 ? 75.705 10.297 -27.891 1.00 43.81 211 HIS A N 1
ATOM 1653 C CA . HIS A 1 211 ? 74.840 11.074 -28.790 1.00 43.81 211 HIS A CA 1
ATOM 1654 C C . HIS A 1 211 ? 74.033 10.359 -29.894 1.00 43.81 211 HIS A C 1
ATOM 1656 O O . HIS A 1 211 ? 74.578 9.924 -30.896 1.00 43.81 211 HIS A O 1
ATOM 1662 N N . HIS A 1 212 ? 72.698 10.448 -29.834 1.00 42.84 212 HIS A N 1
ATOM 1663 C CA . HIS A 1 212 ? 71.972 11.532 -30.513 1.00 42.84 212 HIS A CA 1
ATOM 1664 C C . HIS A 1 212 ? 70.457 11.489 -30.253 1.00 42.84 212 HIS A C 1
ATOM 1666 O O . HIS A 1 212 ? 69.840 10.436 -30.141 1.00 42.84 212 HIS A O 1
ATOM 1672 N N . TYR A 1 213 ? 69.908 12.694 -30.127 1.00 41.03 213 TYR A N 1
ATOM 1673 C CA . TYR A 1 213 ? 68.494 13.062 -30.155 1.00 41.03 213 TYR A CA 1
ATOM 1674 C C . TYR A 1 213 ? 67.985 13.100 -31.613 1.00 41.03 213 TYR A C 1
ATOM 1676 O O . TYR A 1 213 ? 68.805 13.297 -32.514 1.00 41.03 213 TYR A O 1
ATOM 1684 N N . ASN A 1 214 ? 66.653 13.080 -31.770 1.00 42.62 214 ASN A N 1
ATOM 1685 C CA . ASN A 1 214 ? 65.819 13.345 -32.967 1.00 42.62 214 ASN A CA 1
ATOM 1686 C C . ASN A 1 214 ? 65.391 12.079 -33.741 1.00 42.62 214 ASN A C 1
ATOM 1688 O O . ASN A 1 214 ? 66.202 11.185 -33.949 1.00 42.62 214 ASN A O 1
ATOM 1692 N N . GLU A 1 215 ? 64.137 11.917 -34.169 1.00 50.69 215 GLU A N 1
ATOM 1693 C CA . GLU A 1 215 ? 63.032 12.873 -34.414 1.00 50.69 215 GLU A CA 1
ATOM 1694 C C . GLU A 1 215 ? 61.697 12.422 -33.800 1.00 50.69 215 GLU A C 1
ATOM 1696 O O . GLU A 1 215 ? 61.465 11.194 -33.702 1.00 50.69 215 GLU A O 1
#

Radius of gyration: 34.95 Å; chains: 1; bounding box: 123×76×61 Å

Secondary structure (DSSP, 8-state):
--SSTTSSSSSS---------------------STTT----HHHHHHHHHTT-HHHHHHHHHHHHHT-TTPPP-HHHHHHHHHHHHHTT-THHHHHHHHHHHHTT-HHHHHHHHHHHHHHS-HHHHHHHHHHHHHHHHHS-HHHHHHHHHHHHHHHHHHHHHHHHHHHHHHHHHHHSPPP---STT-----------------------------

pLDDT: mean 73.53, std 22.75, range [36.16, 98.75]

Foldseek 3Di:
DPPVVVVPPDDPPPPDDPPVCPPDDDDDDPPVPPDPPDPPQVVVLVVCLVVQPLSSLQVQLVCLCVVDNVRGNDNVSSLVSLLSSVLSPPLVSLVVQLVSCVVVVVLLSNLLSLVSCLVRNDPVSVVVSVVVNVVSVVVDDPVSNVSSVVVNVVSVVVSVVVVVVVVVVVVVCVVPDDDPCPPPPPDPDDPDDDDDDDDDDDDDDDDDDDDDDDD